Protein AF-0000000072516378 (afdb_homodimer)

Solvent-accessible surface area (backbone atoms only — not comparable to full-atom values): 14077 Å² total; per-residue (Å²): 110,63,65,26,52,49,28,40,49,47,24,49,50,20,48,52,49,34,49,53,46,25,60,66,41,71,52,96,90,34,39,45,39,35,35,58,70,49,15,40,52,48,26,53,45,52,50,55,49,52,35,47,50,53,46,46,52,52,49,50,50,31,45,75,69,71,66,56,52,72,61,58,52,34,49,43,37,43,47,20,35,53,53,20,36,54,38,19,52,51,27,22,58,72,46,45,80,55,20,74,35,69,89,64,43,29,37,55,47,34,55,53,35,53,51,48,38,53,70,79,36,46,67,56,50,41,23,49,53,37,14,23,70,74,61,76,32,74,48,71,135,109,65,65,26,52,49,28,42,49,46,24,50,50,21,49,52,48,34,49,55,47,26,60,66,41,70,52,95,89,34,40,43,39,35,35,57,70,48,15,39,52,48,24,52,45,53,49,53,50,52,34,46,50,53,46,46,51,53,49,51,50,30,44,76,69,71,66,55,50,73,60,58,52,35,50,43,37,42,49,20,38,52,52,19,36,53,37,18,52,51,26,24,58,72,46,45,78,55,20,74,35,67,89,64,44,29,37,54,46,34,55,54,36,53,50,47,38,53,69,79,36,47,68,57,52,42,23,47,53,37,15,22,71,75,63,76,34,74,48,70,135

Organism: Oesophagostomum dentatum (NCBI:txid61180)

Sequence (282 aa):
MGIAFGALGAAEDCFHRSREYALQRIQFGKPLAQTQLIQLKFADMITEITLGLQACLRVARLKDEGLVTPEQISLIKRNSCGKALDIARKARDILGGNGIVDEYHVIRHMINLETVNTYEGTHDIHALILGRAVTGLQAFQMGIAFGALGAAEDCFHRSREYALQRIQFGKPLAQTQLIQLKFADMITEITLGLQACLRVARLKDEGLVTPEQISLIKRNSCGKALDIARKARDILGGNGIVDEYHVIRHMINLETVNTYEGTHDIHALILGRAVTGLQAFQ

Foldseek 3Di:
DCLLVVLLVLLVLLLVLLCVQQCPDDDPRHGNCPDPVNVVLSVVSVVLSVVLVVLVVVQVVCVVVVNHDPLSVLVSNLSSLVSSLVSLVSSLVSCPPVSCDPPSVSVVSNVVSVVSCVVVPPSVVSVQVNVCVVPVDRPDD/DCLLVVLLVLLVLLLVLLCVQQCPDDDPRHGNCPDPVNVVLSVVSVVLSVVLVVLVVVQVVCVVVVNHDPLSVLVSNLSSLVSSLVSLVSSLVSCPPVSCDPPSVSVVSNVVSVVSCVVVPPSVVSVQVN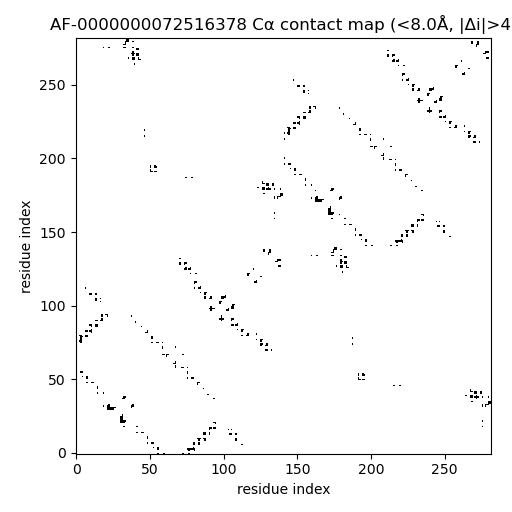VCVVPVDRPDD

Radius of gyration: 19.68 Å; Cα contacts (8 Å, |Δi|>4): 394; chains: 2; bounding box: 42×56×51 Å

Structure (mmCIF, N/CA/C/O backbone):
data_AF-0000000072516378-model_v1
#
loop_
_entity.id
_entity.type
_entity.pdbx_description
1 polymer 'Acyl-CoA dehydrogenase protein'
#
loop_
_atom_site.group_PDB
_atom_site.id
_atom_site.type_symbol
_atom_site.label_atom_id
_atom_site.label_alt_id
_atom_site.label_comp_id
_atom_site.label_asym_id
_atom_site.label_entity_id
_atom_site.label_seq_id
_atom_site.pdbx_PDB_ins_code
_atom_site.Cartn_x
_atom_site.Cartn_y
_atom_site.Cartn_z
_atom_site.occupancy
_atom_site.B_iso_or_equiv
_atom_site.auth_seq_id
_atom_site.auth_comp_id
_atom_site.auth_asym_id
_atom_site.auth_atom_id
_atom_site.pdbx_PDB_model_num
ATOM 1 N N . MET A 1 1 ? 17.953 -3.49 5.652 1 93 1 MET A N 1
ATOM 2 C CA . MET A 1 1 ? 16.953 -2.908 6.551 1 93 1 MET A CA 1
ATOM 3 C C . MET A 1 1 ? 17.062 -1.387 6.566 1 93 1 MET A C 1
ATOM 5 O O . MET A 1 1 ? 16.047 -0.688 6.512 1 93 1 MET A O 1
ATOM 9 N N . GLY A 1 2 ? 18.297 -0.909 6.453 1 93.75 2 GLY A N 1
ATOM 10 C CA . GLY A 1 2 ? 18.562 0.52 6.539 1 93.75 2 GLY A CA 1
ATOM 11 C C . GLY A 1 2 ? 17.906 1.312 5.422 1 93.75 2 GLY A C 1
ATOM 12 O O . GLY A 1 2 ? 17.312 2.361 5.668 1 93.75 2 GLY A O 1
ATOM 13 N N . ILE A 1 3 ? 17.953 0.783 4.258 1 94.94 3 ILE A N 1
ATOM 14 C CA . ILE A 1 3 ? 17.391 1.471 3.1 1 94.94 3 ILE A CA 1
ATOM 15 C C . ILE A 1 3 ? 15.875 1.58 3.25 1 94.94 3 ILE A C 1
ATOM 17 O O . ILE A 1 3 ? 15.297 2.645 3.016 1 94.94 3 ILE A O 1
ATOM 21 N N . ALA A 1 4 ? 15.25 0.485 3.639 1 96.75 4 ALA A N 1
ATOM 22 C CA . ALA A 1 4 ? 13.797 0.469 3.781 1 96.75 4 ALA A CA 1
ATOM 23 C C . ALA A 1 4 ? 13.344 1.434 4.875 1 96.75 4 ALA A C 1
ATOM 25 O O . ALA A 1 4 ? 12.445 2.252 4.656 1 96.75 4 ALA A O 1
ATOM 26 N N . PHE A 1 5 ? 14 1.427 6.02 1 98 5 PHE A N 1
ATOM 27 C CA . PHE A 1 5 ? 13.656 2.318 7.121 1 98 5 PHE A CA 1
ATOM 28 C C . PHE A 1 5 ? 13.969 3.766 6.766 1 98 5 PHE A C 1
ATOM 30 O O . PHE A 1 5 ? 13.211 4.672 7.102 1 98 5 PHE A O 1
ATOM 37 N N . GLY A 1 6 ? 15.109 3.939 6.145 1 97.56 6 GLY A N 1
ATOM 38 C CA . GLY A 1 6 ? 15.5 5.281 5.742 1 97.56 6 GLY A CA 1
ATOM 39 C C . GLY A 1 6 ? 14.523 5.922 4.781 1 97.56 6 GLY A C 1
ATOM 40 O O . GLY A 1 6 ? 14.18 7.098 4.93 1 97.56 6 GLY A O 1
ATOM 41 N N . ALA A 1 7 ? 14.078 5.145 3.809 1 97.69 7 ALA A N 1
ATOM 42 C CA . ALA A 1 7 ? 13.102 5.641 2.84 1 97.69 7 ALA A CA 1
ATOM 43 C C . ALA A 1 7 ? 11.797 6.043 3.527 1 97.69 7 ALA A C 1
ATOM 45 O O . ALA A 1 7 ? 11.25 7.113 3.256 1 97.69 7 ALA A O 1
ATOM 46 N N . LEU A 1 8 ? 11.359 5.219 4.445 1 98.31 8 LEU A N 1
ATOM 47 C CA . LEU A 1 8 ? 10.117 5.527 5.152 1 98.31 8 LEU A CA 1
ATOM 48 C C . LEU A 1 8 ? 10.312 6.723 6.082 1 98.31 8 LEU A C 1
ATOM 50 O O . LEU A 1 8 ? 9.383 7.504 6.293 1 98.31 8 LEU A O 1
ATOM 54 N N . GLY A 1 9 ? 11.508 6.852 6.621 1 98.5 9 GLY A N 1
ATOM 55 C CA . GLY A 1 9 ? 11.812 8.047 7.395 1 98.5 9 GLY A CA 1
ATOM 56 C C . GLY A 1 9 ? 11.695 9.32 6.586 1 98.5 9 GLY A C 1
ATOM 57 O O . GLY A 1 9 ? 11.156 10.32 7.07 1 98.5 9 GLY A O 1
ATOM 58 N N . ALA A 1 10 ? 12.219 9.258 5.398 1 98.5 10 ALA A N 1
ATOM 59 C CA . ALA A 1 10 ? 12.086 10.398 4.492 1 98.5 10 ALA A CA 1
ATOM 60 C C . ALA A 1 10 ? 10.625 10.68 4.172 1 98.5 10 ALA A C 1
ATOM 62 O O . ALA A 1 10 ? 10.195 11.836 4.145 1 98.5 10 ALA A O 1
ATOM 63 N N . ALA A 1 11 ? 9.852 9.641 3.924 1 98.69 11 ALA A N 1
ATOM 64 C CA . ALA A 1 11 ? 8.422 9.781 3.656 1 98.69 11 ALA A CA 1
ATOM 65 C C . ALA A 1 11 ? 7.707 10.445 4.832 1 98.69 11 ALA A C 1
ATOM 67 O O . ALA A 1 11 ? 6.859 11.32 4.637 1 98.69 11 ALA A O 1
ATOM 68 N N . GLU A 1 12 ? 8.031 10.047 6.031 1 98.75 12 GLU A N 1
ATOM 69 C CA . GLU A 1 12 ? 7.434 10.625 7.23 1 98.75 12 GLU A CA 1
ATOM 70 C C . GLU A 1 12 ? 7.754 12.109 7.34 1 98.75 12 GLU A C 1
ATOM 72 O O . GLU A 1 12 ? 6.887 12.914 7.691 1 98.75 12 GLU A O 1
ATOM 77 N N . ASP A 1 13 ? 9.008 12.391 7.086 1 98.75 13 ASP A N 1
ATOM 78 C CA . ASP A 1 13 ? 9.383 13.797 7.141 1 98.75 13 ASP A CA 1
ATOM 79 C C . ASP A 1 13 ? 8.609 14.617 6.113 1 98.75 13 ASP A C 1
ATOM 81 O O . ASP A 1 13 ? 8.141 15.711 6.414 1 98.75 13 ASP A O 1
ATOM 85 N N . CYS A 1 14 ? 8.477 14.125 4.883 1 98.69 14 CYS A N 1
ATOM 86 C CA . CYS A 1 14 ? 7.703 14.789 3.844 1 98.69 14 CYS A CA 1
ATOM 87 C C . CYS A 1 14 ? 6.254 14.984 4.285 1 98.69 14 CYS A C 1
ATOM 89 O O . CYS A 1 14 ? 5.668 16.047 4.07 1 98.69 14 CYS A O 1
ATOM 91 N N . PHE A 1 15 ? 5.738 13.953 4.902 1 98.81 15 PHE A N 1
ATOM 92 C CA . PHE A 1 15 ? 4.379 14.008 5.426 1 98.81 15 PHE A CA 1
ATOM 93 C C . PHE A 1 15 ? 4.238 15.102 6.473 1 98.81 15 PHE A C 1
ATOM 95 O O . PHE A 1 15 ? 3.336 15.938 6.387 1 98.81 15 PHE A O 1
ATOM 102 N N . HIS A 1 16 ? 5.078 15.133 7.395 1 98.56 16 HIS A N 1
ATOM 103 C CA . HIS A 1 16 ? 4.992 16.094 8.484 1 98.56 16 HIS A CA 1
ATOM 104 C C . HIS A 1 16 ? 5.145 17.516 7.973 1 98.56 16 HIS A C 1
ATOM 106 O O . HIS A 1 16 ? 4.391 18.406 8.367 1 98.56 16 HIS A O 1
ATOM 112 N N . ARG A 1 17 ? 6.066 17.734 7.098 1 98.06 17 ARG A N 1
ATOM 113 C CA . ARG A 1 17 ? 6.316 19.078 6.574 1 98.06 17 ARG A CA 1
ATOM 114 C C . ARG A 1 17 ? 5.141 19.562 5.738 1 98.06 17 ARG A C 1
ATOM 116 O O . ARG A 1 17 ? 4.742 20.719 5.848 1 98.06 17 ARG A O 1
ATOM 123 N N . SER A 1 18 ? 4.629 18.672 4.922 1 98.44 18 SER A N 1
ATOM 124 C CA . SER A 1 18 ? 3.494 19.078 4.098 1 98.44 18 SER A CA 1
ATOM 125 C C . SER A 1 18 ? 2.25 19.297 4.949 1 98.44 18 SER A C 1
ATOM 127 O O . SER A 1 18 ? 1.441 20.188 4.652 1 98.44 18 SER A O 1
ATOM 129 N N . ARG A 1 19 ? 2.082 18.5 5.965 1 98.5 19 ARG A N 1
ATOM 130 C CA . ARG A 1 19 ? 0.968 18.703 6.887 1 98.5 19 ARG A CA 1
ATOM 131 C C . ARG A 1 19 ? 1.065 20.047 7.586 1 98.5 19 ARG A C 1
ATOM 133 O O . ARG A 1 19 ? 0.082 20.797 7.652 1 98.5 19 ARG A O 1
ATOM 140 N N . GLU A 1 20 ? 2.266 20.344 8.109 1 97.94 20 GLU A N 1
ATOM 141 C CA . GLU A 1 20 ? 2.475 21.609 8.781 1 97.94 20 GLU A CA 1
ATOM 142 C C . GLU A 1 20 ? 2.191 22.781 7.848 1 97.94 20 GLU A C 1
ATOM 144 O O . GLU A 1 20 ? 1.505 23.734 8.227 1 97.94 20 GLU A O 1
ATOM 149 N N . TYR A 1 21 ? 2.705 22.656 6.68 1 98 21 TYR A N 1
ATOM 150 C CA . TYR A 1 21 ? 2.465 23.688 5.676 1 98 21 TYR A CA 1
ATOM 151 C C . TYR A 1 21 ? 0.974 23.844 5.414 1 98 21 TYR A C 1
ATOM 153 O O . TYR A 1 21 ? 0.465 24.969 5.391 1 98 21 TYR A O 1
ATOM 161 N N . ALA A 1 22 ? 0.27 22.797 5.199 1 98.25 22 ALA A N 1
ATOM 162 C CA . ALA A 1 22 ? -1.142 22.828 4.824 1 98.25 22 ALA A CA 1
ATOM 163 C C . ALA A 1 22 ? -1.997 23.375 5.961 1 98.25 22 ALA A C 1
ATOM 165 O O . ALA A 1 22 ? -3.057 23.969 5.723 1 98.25 22 ALA A O 1
ATOM 166 N N . LEU A 1 23 ? -1.559 23.141 7.211 1 98.19 23 LEU A N 1
ATOM 167 C CA . LEU A 1 23 ? -2.285 23.641 8.375 1 98.19 23 LEU A CA 1
ATOM 168 C C . LEU A 1 23 ? -2.127 25.156 8.5 1 98.19 23 LEU A C 1
ATOM 170 O O . LEU A 1 23 ? -3.01 25.844 9.039 1 98.19 23 LEU A O 1
ATOM 174 N N . GLN A 1 24 ? -1.026 25.672 7.961 1 97.69 24 GLN A N 1
ATOM 175 C CA . GLN A 1 24 ? -0.701 27.078 8.133 1 97.69 24 GLN A CA 1
ATOM 176 C C . GLN A 1 24 ? -1.128 27.891 6.91 1 97.69 24 GLN A C 1
ATOM 178 O O . GLN A 1 24 ? -1.521 29.062 7.039 1 97.69 24 GLN A O 1
ATOM 183 N N . ARG A 1 25 ? -1.04 27.344 5.762 1 97.06 25 ARG A N 1
ATOM 184 C CA . ARG A 1 25 ? -1.379 28.047 4.531 1 97.06 25 ARG A CA 1
ATOM 185 C C . ARG A 1 25 ? -2.885 28.281 4.43 1 97.06 25 ARG A C 1
ATOM 187 O O . ARG A 1 25 ? -3.662 27.328 4.438 1 97.06 25 ARG A O 1
ATOM 194 N N . ILE A 1 26 ? -3.281 29.578 4.289 1 97.5 26 ILE A N 1
ATOM 195 C CA . ILE A 1 26 ? -4.691 29.938 4.168 1 97.5 26 ILE A CA 1
ATOM 196 C C . ILE A 1 26 ? -5.027 30.219 2.705 1 97.5 26 ILE A C 1
ATOM 198 O O . ILE A 1 26 ? -4.359 31.031 2.053 1 97.5 26 ILE A O 1
ATOM 202 N N . GLN A 1 27 ? -5.945 29.422 2.223 1 93.88 27 GLN A N 1
ATOM 203 C CA . GLN A 1 27 ? -6.535 29.641 0.907 1 93.88 27 GLN A CA 1
ATOM 204 C C . GLN A 1 27 ? -8.062 29.656 0.98 1 93.88 27 GLN A C 1
ATOM 206 O O . GLN A 1 27 ? -8.656 28.781 1.605 1 93.88 27 GLN A O 1
ATOM 211 N N . PHE A 1 28 ? -8.594 30.625 0.336 1 94.19 28 PHE A N 1
ATOM 212 C CA . PHE A 1 28 ? -10.047 30.797 0.301 1 94.19 28 PHE A CA 1
ATOM 213 C C . PHE A 1 28 ? -10.617 30.844 1.711 1 94.19 28 PHE A C 1
ATOM 215 O O . PHE A 1 28 ? -11.641 30.219 1.991 1 94.19 28 PHE A O 1
ATOM 222 N N . GLY A 1 29 ? -9.93 31.438 2.668 1 95.19 29 GLY A N 1
ATOM 223 C CA . GLY A 1 29 ? -10.422 31.75 3.998 1 95.19 29 GLY A CA 1
ATOM 224 C C . GLY A 1 29 ? -10.25 30.609 4.984 1 95.19 29 GLY A C 1
ATOM 225 O O . GLY A 1 29 ? -10.648 30.734 6.145 1 95.19 29 GLY A O 1
ATOM 226 N N . LYS A 1 30 ? -9.727 29.562 4.566 1 96 30 LYS A N 1
ATOM 227 C CA . LYS A 1 30 ? -9.516 28.438 5.465 1 96 30 LYS A CA 1
ATOM 228 C C . LYS A 1 30 ? -8.164 27.781 5.223 1 96 30 LYS A C 1
ATOM 230 O O . LYS A 1 30 ? -7.566 27.938 4.152 1 96 30 LYS A O 1
ATOM 235 N N . PRO A 1 31 ? -7.75 27.078 6.215 1 97.75 31 PRO A N 1
ATOM 236 C CA . PRO A 1 31 ? -6.504 26.328 5.996 1 97.75 31 PRO A CA 1
ATOM 237 C C . PRO A 1 31 ? -6.602 25.344 4.832 1 97.75 31 PRO A C 1
ATOM 239 O O . PRO A 1 31 ? -7.637 24.703 4.656 1 97.75 31 PRO A O 1
ATOM 242 N N . LEU A 1 32 ? -5.465 25.219 4.078 1 97.5 32 LEU A N 1
ATOM 243 C CA . LEU A 1 32 ? -5.379 24.25 2.998 1 97.5 32 LEU A CA 1
ATOM 244 C C . LEU A 1 32 ? -5.73 22.844 3.498 1 97.5 32 LEU A C 1
ATOM 246 O O . LEU A 1 32 ? -6.34 22.062 2.771 1 97.5 32 LEU A O 1
ATOM 250 N N . ALA A 1 33 ? -5.406 22.578 4.711 1 98 33 ALA A N 1
ATOM 251 C CA . ALA A 1 33 ? -5.598 21.266 5.316 1 98 33 ALA A CA 1
ATOM 252 C C . ALA A 1 33 ? -7.082 20.969 5.527 1 98 33 ALA A C 1
ATOM 254 O O . ALA A 1 33 ? -7.457 19.828 5.801 1 98 33 ALA A O 1
ATOM 255 N N . GLN A 1 34 ? -7.949 21.906 5.348 1 97.06 34 GLN A N 1
ATOM 256 C CA . GLN A 1 34 ? -9.375 21.719 5.602 1 97.06 34 GLN A CA 1
ATOM 257 C C . GLN A 1 34 ? -10.117 21.328 4.324 1 97.06 34 GLN A C 1
ATOM 259 O O . GLN A 1 34 ? -11.336 21.156 4.34 1 97.06 34 GLN A O 1
ATOM 264 N N . THR A 1 35 ? -9.445 21.172 3.236 1 96.06 35 THR A N 1
ATOM 265 C CA . THR A 1 35 ? -10.07 20.75 1.99 1 96.06 35 THR A CA 1
ATOM 266 C C . THR A 1 35 ? -10.078 19.234 1.878 1 96.06 35 THR A C 1
ATOM 268 O O . THR A 1 35 ? -9.164 18.562 2.371 1 96.06 35 THR A O 1
ATOM 271 N N . GLN A 1 36 ? -11.102 18.688 1.147 1 94.81 36 GLN A N 1
ATOM 272 C CA . GLN A 1 36 ? -11.234 17.234 0.977 1 94.81 36 GLN A CA 1
ATOM 273 C C . GLN A 1 36 ? -10.055 16.672 0.191 1 94.81 36 GLN A C 1
ATOM 275 O O . GLN A 1 36 ? -9.578 15.578 0.492 1 94.81 36 GLN A O 1
ATOM 280 N N . LEU A 1 37 ? -9.625 17.406 -0.792 1 95.31 37 LEU A N 1
ATOM 281 C CA . LEU A 1 37 ? -8.531 16.938 -1.637 1 95.31 37 LEU A CA 1
ATOM 282 C C . LEU A 1 37 ? -7.258 16.75 -0.821 1 95.31 37 LEU A C 1
ATOM 284 O O . LEU A 1 37 ? -6.59 15.719 -0.938 1 95.31 37 LEU A O 1
ATOM 288 N N . ILE A 1 38 ? -6.945 17.672 0.03 1 97.19 38 ILE A N 1
ATOM 289 C CA . ILE A 1 38 ? -5.723 17.625 0.824 1 97.19 38 ILE A CA 1
ATOM 290 C C . ILE A 1 38 ? -5.848 16.547 1.9 1 97.19 38 ILE A C 1
ATOM 292 O O . ILE A 1 38 ? -4.895 15.805 2.164 1 97.19 38 ILE A O 1
ATOM 296 N N . GLN A 1 39 ? -7.004 16.422 2.475 1 96.62 39 GLN A N 1
ATOM 297 C CA . GLN A 1 39 ? -7.215 15.391 3.492 1 96.62 39 GLN A CA 1
ATOM 298 C C . GLN A 1 39 ? -7.113 13.992 2.893 1 96.62 39 GLN A C 1
ATOM 300 O O . GLN A 1 39 ? -6.602 13.07 3.533 1 96.62 39 GLN A O 1
ATOM 305 N N . LEU A 1 40 ? -7.602 13.852 1.689 1 96.25 40 LEU A N 1
ATOM 306 C CA . LEU A 1 40 ? -7.449 12.578 1.005 1 96.25 40 LEU A CA 1
ATOM 307 C C . LEU A 1 40 ? -5.977 12.25 0.792 1 96.25 40 LEU A C 1
ATOM 309 O O . LEU A 1 40 ? -5.555 11.102 0.992 1 96.25 40 LEU A O 1
ATOM 313 N N . LYS A 1 41 ? -5.211 13.203 0.385 1 97.81 41 LYS A N 1
ATOM 314 C CA . LYS A 1 41 ? -3.777 13 0.194 1 97.81 41 LYS A CA 1
ATOM 315 C C . LYS A 1 41 ? -3.104 12.578 1.495 1 97.81 41 LYS A C 1
ATOM 317 O O . LYS A 1 41 ? -2.297 11.648 1.508 1 97.81 41 LYS A O 1
ATOM 322 N N . PHE A 1 42 ? -3.49 13.195 2.566 1 98.31 42 PHE A N 1
ATOM 323 C CA . PHE A 1 42 ? -2.885 12.867 3.852 1 98.31 42 PHE A CA 1
ATOM 324 C C . PHE A 1 42 ? -3.316 11.484 4.316 1 98.31 42 PHE A C 1
ATOM 326 O O . PHE A 1 42 ? -2.51 10.727 4.867 1 98.31 42 PHE A O 1
ATOM 333 N N . ALA A 1 43 ? -4.555 11.172 4.082 1 97.5 43 ALA A N 1
ATOM 334 C CA . ALA A 1 43 ? -5.035 9.836 4.434 1 97.5 43 ALA A CA 1
ATOM 335 C C . ALA A 1 43 ? -4.258 8.758 3.68 1 97.5 43 ALA A C 1
ATOM 337 O O . ALA A 1 43 ? -3.875 7.738 4.262 1 97.5 43 ALA A O 1
ATOM 338 N N . ASP A 1 44 ? -3.984 8.992 2.424 1 97.75 44 ASP A N 1
ATOM 339 C CA . ASP A 1 44 ? -3.215 8.062 1.603 1 97.75 44 ASP A CA 1
ATOM 340 C C . ASP A 1 44 ? -1.782 7.934 2.113 1 97.75 44 ASP A C 1
ATOM 342 O O . ASP A 1 44 ? -1.263 6.824 2.25 1 97.75 44 ASP A O 1
ATOM 346 N N . MET A 1 45 ? -1.181 9.039 2.391 1 98.75 45 MET A N 1
ATOM 347 C CA . MET A 1 45 ? 0.213 9.062 2.826 1 98.75 45 MET A CA 1
ATOM 348 C C . MET A 1 45 ? 0.383 8.32 4.148 1 98.75 45 MET A C 1
ATOM 350 O O . MET A 1 45 ? 1.25 7.453 4.266 1 98.75 45 MET A O 1
ATOM 354 N N . ILE A 1 46 ? -0.486 8.633 5.082 1 98.44 46 ILE A N 1
ATOM 355 C CA . ILE A 1 46 ? -0.309 8.062 6.41 1 98.44 46 ILE A CA 1
ATOM 356 C C . ILE A 1 46 ? -0.602 6.562 6.371 1 98.44 46 ILE A C 1
ATOM 358 O O . ILE A 1 46 ? 0.026 5.781 7.09 1 98.44 46 ILE A O 1
ATOM 362 N N . THR A 1 47 ? -1.516 6.164 5.504 1 98.31 47 THR A N 1
ATOM 363 C CA . THR A 1 47 ? -1.81 4.742 5.344 1 98.31 47 THR A CA 1
ATOM 364 C C . THR A 1 47 ? -0.576 3.988 4.855 1 98.31 47 THR A C 1
ATOM 366 O O . THR A 1 47 ? -0.156 3.01 5.48 1 98.31 47 THR A O 1
ATOM 369 N N . GLU A 1 48 ? 0.032 4.488 3.809 1 98.69 48 GLU A N 1
ATOM 370 C CA . GLU A 1 48 ? 1.186 3.814 3.221 1 98.69 48 GLU A CA 1
ATOM 371 C C . GLU A 1 48 ? 2.375 3.82 4.176 1 98.69 48 GLU A C 1
ATOM 373 O O . GLU A 1 48 ? 3.111 2.836 4.266 1 98.69 48 GLU A O 1
ATOM 378 N N . ILE A 1 49 ? 2.562 4.879 4.898 1 98.75 49 ILE A N 1
ATOM 379 C CA . ILE A 1 49 ? 3.652 4.973 5.863 1 98.75 49 ILE A CA 1
ATOM 380 C C . ILE A 1 49 ? 3.436 3.961 6.984 1 98.75 49 ILE A C 1
ATOM 382 O O . ILE A 1 49 ? 4.352 3.215 7.344 1 98.75 49 ILE A O 1
ATOM 386 N N . THR A 1 50 ? 2.225 3.936 7.496 1 98.31 50 THR A N 1
ATOM 387 C CA . THR A 1 50 ? 1.894 3.047 8.602 1 98.31 50 THR A CA 1
ATOM 388 C C . THR A 1 50 ? 2.098 1.588 8.211 1 98.31 50 THR A C 1
ATOM 390 O O . THR A 1 50 ? 2.729 0.822 8.938 1 98.31 50 THR A O 1
ATOM 393 N N . LEU A 1 51 ? 1.584 1.24 7.047 1 98.5 51 LEU A N 1
ATOM 394 C CA . LEU A 1 51 ? 1.72 -0.133 6.574 1 98.5 51 LEU A CA 1
ATOM 395 C C . LEU A 1 51 ? 3.186 -0.486 6.344 1 98.5 51 LEU A C 1
ATOM 397 O O . LEU A 1 51 ? 3.641 -1.558 6.75 1 98.5 51 LEU A O 1
ATOM 401 N N . GLY A 1 52 ? 3.895 0.375 5.688 1 98.38 52 GLY A N 1
ATOM 402 C CA . GLY A 1 52 ? 5.305 0.149 5.426 1 98.38 52 GLY A CA 1
ATOM 403 C C . GLY A 1 52 ? 6.129 -0.024 6.688 1 98.38 52 GLY A C 1
ATOM 404 O O . GLY A 1 52 ? 6.98 -0.913 6.766 1 98.38 52 GLY A O 1
ATOM 405 N N . LEU A 1 53 ? 5.871 0.827 7.652 1 97.69 53 LEU A N 1
ATOM 406 C CA . LEU A 1 53 ? 6.617 0.762 8.906 1 97.69 53 LEU A CA 1
ATOM 407 C C . LEU A 1 53 ? 6.336 -0.545 9.633 1 97.69 53 LEU A C 1
ATOM 409 O O . LEU A 1 53 ? 7.254 -1.169 10.172 1 97.69 53 LEU A O 1
ATOM 413 N N . GLN A 1 54 ? 5.098 -0.938 9.641 1 97.38 54 GLN A N 1
ATOM 414 C CA . GLN A 1 54 ? 4.75 -2.197 10.289 1 97.38 54 GLN A CA 1
ATOM 415 C C . GLN A 1 54 ? 5.438 -3.377 9.609 1 97.38 54 GLN A C 1
ATOM 417 O O . GLN A 1 54 ? 5.906 -4.301 10.281 1 97.38 54 GLN A O 1
ATOM 422 N N . ALA A 1 55 ? 5.457 -3.348 8.328 1 97.69 55 ALA A N 1
ATOM 423 C CA . ALA A 1 55 ? 6.121 -4.41 7.574 1 97.69 55 ALA A CA 1
ATOM 424 C C . ALA A 1 55 ? 7.617 -4.434 7.867 1 97.69 55 ALA A C 1
ATOM 426 O O . ALA A 1 55 ? 8.203 -5.5 8.07 1 97.69 55 ALA A O 1
ATOM 427 N N . CYS A 1 56 ? 8.219 -3.273 7.875 1 97.94 56 CYS A N 1
ATOM 428 C CA . CYS A 1 56 ? 9.648 -3.186 8.164 1 97.94 56 CYS A CA 1
ATOM 429 C C . CYS A 1 56 ? 9.953 -3.713 9.562 1 97.94 56 CYS A C 1
ATOM 431 O O . CYS A 1 56 ? 10.93 -4.43 9.758 1 97.94 56 CYS A O 1
ATOM 433 N N . LEU A 1 57 ? 9.133 -3.346 10.484 1 97.25 57 LEU A N 1
ATOM 434 C CA . LEU A 1 57 ? 9.336 -3.801 11.859 1 97.25 57 LEU A CA 1
ATOM 435 C C . LEU A 1 57 ? 9.219 -5.316 11.945 1 97.25 57 LEU A C 1
ATOM 437 O O . LEU A 1 57 ? 10.008 -5.961 12.648 1 97.25 57 LEU A O 1
ATOM 441 N N . ARG A 1 58 ? 8.258 -5.906 11.266 1 97.44 58 ARG A N 1
ATOM 442 C CA . ARG A 1 58 ? 8.094 -7.355 11.273 1 97.44 58 ARG A CA 1
ATOM 443 C C . ARG A 1 58 ? 9.312 -8.047 10.672 1 97.44 58 ARG A C 1
ATOM 445 O O . ARG A 1 58 ? 9.805 -9.039 11.211 1 97.44 58 ARG A O 1
ATOM 452 N N . VAL A 1 59 ? 9.766 -7.512 9.57 1 98.12 59 VAL A N 1
ATOM 453 C CA . VAL A 1 59 ? 10.914 -8.109 8.898 1 98.12 59 VAL A CA 1
ATOM 454 C C . VAL A 1 59 ? 12.156 -7.969 9.766 1 98.12 59 VAL A C 1
ATOM 456 O O . VAL A 1 59 ? 12.977 -8.891 9.844 1 98.12 59 VAL A O 1
ATOM 459 N N . ALA A 1 60 ? 12.281 -6.852 10.422 1 98.19 60 ALA A N 1
ATOM 460 C CA . ALA A 1 60 ? 13.398 -6.652 11.336 1 98.19 60 ALA A CA 1
ATOM 461 C C . ALA A 1 60 ? 13.375 -7.68 12.461 1 98.19 60 ALA A C 1
ATOM 463 O O . ALA A 1 60 ? 14.422 -8.211 12.852 1 98.19 60 ALA A O 1
ATOM 464 N N . ARG A 1 61 ? 12.258 -7.977 12.992 1 97.38 61 ARG A N 1
ATOM 465 C CA . ARG A 1 61 ? 12.125 -8.977 14.047 1 97.38 61 ARG A CA 1
ATOM 466 C C . ARG A 1 61 ? 12.5 -10.359 13.539 1 97.38 61 ARG A C 1
ATOM 468 O O . ARG A 1 61 ? 13.188 -11.117 14.227 1 97.38 61 ARG A O 1
ATOM 475 N N . LEU A 1 62 ? 11.977 -10.719 12.383 1 97.75 62 LEU A N 1
ATOM 476 C CA . LEU A 1 62 ? 12.328 -11.992 11.773 1 97.75 62 LEU A CA 1
ATOM 477 C C . LEU A 1 62 ? 13.844 -12.109 11.594 1 97.75 62 LEU A C 1
ATOM 479 O O . LEU A 1 62 ? 14.414 -13.188 11.773 1 97.75 62 LEU A O 1
ATOM 483 N N . LYS A 1 63 ? 14.438 -11.008 11.195 1 97.88 63 LYS A N 1
ATOM 484 C CA . LYS A 1 63 ? 15.891 -10.992 11.023 1 97.88 63 LYS A CA 1
ATOM 485 C C . LYS A 1 63 ? 16.594 -11.258 12.352 1 97.88 63 LYS A C 1
ATOM 487 O O . LYS A 1 63 ? 17.547 -12.055 12.406 1 97.88 63 LYS A O 1
ATOM 492 N N . ASP A 1 64 ? 16.125 -10.602 13.367 1 97.94 64 ASP A N 1
ATOM 493 C CA . ASP A 1 64 ? 16.688 -10.781 14.695 1 97.94 64 ASP A CA 1
ATOM 494 C C . ASP A 1 64 ? 16.547 -12.227 15.172 1 97.94 64 ASP A C 1
ATOM 496 O O . ASP A 1 64 ? 17.391 -12.742 15.898 1 97.94 64 ASP A O 1
ATOM 500 N N . GLU A 1 65 ? 15.539 -12.867 14.719 1 98 65 GLU A N 1
ATOM 501 C CA . GLU A 1 65 ? 15.25 -14.242 15.102 1 98 65 GLU A CA 1
ATOM 502 C C . GLU A 1 65 ? 15.953 -15.234 14.172 1 98 65 GLU A C 1
ATOM 504 O O . GLU A 1 65 ? 15.883 -16.453 14.383 1 98 65 GLU A O 1
ATOM 509 N N . GLY A 1 66 ? 16.656 -14.758 13.227 1 97.88 66 GLY A N 1
ATOM 510 C CA . GLY A 1 66 ? 17.344 -15.609 12.266 1 97.88 66 GLY A CA 1
ATOM 511 C C . GLY A 1 66 ? 16.406 -16.281 11.289 1 97.88 66 GLY A C 1
ATOM 512 O O . GLY A 1 66 ? 16.734 -17.328 10.719 1 97.88 66 GLY A O 1
ATOM 513 N N . LEU A 1 67 ? 15.211 -15.742 11.078 1 98.12 67 LEU A N 1
ATOM 514 C CA . LEU A 1 67 ? 14.18 -16.391 10.281 1 98.12 67 LEU A CA 1
ATOM 515 C C . LEU A 1 67 ? 13.891 -15.602 9.016 1 98.12 67 LEU A C 1
ATOM 517 O O . LEU A 1 67 ? 13.078 -16.016 8.188 1 98.12 67 LEU A O 1
ATOM 521 N N . VAL A 1 68 ? 14.594 -14.508 8.844 1 97.81 68 VAL A N 1
ATOM 522 C CA . VAL A 1 68 ? 14.289 -13.633 7.723 1 97.81 68 VAL A CA 1
ATOM 523 C C . VAL A 1 68 ? 14.75 -14.289 6.418 1 97.81 68 VAL A C 1
ATOM 525 O O . VAL A 1 68 ? 15.789 -14.953 6.383 1 97.81 68 VAL A O 1
ATOM 528 N N . THR A 1 69 ? 13.938 -14.094 5.305 1 97.06 69 THR A N 1
ATOM 529 C CA . THR A 1 69 ? 14.328 -14.562 3.979 1 97.06 69 THR A CA 1
ATOM 530 C C . THR A 1 69 ? 14.75 -13.391 3.096 1 97.06 69 THR A C 1
ATOM 532 O O . THR A 1 69 ? 14.336 -12.25 3.33 1 97.06 69 THR A O 1
ATOM 535 N N . PRO A 1 70 ? 15.516 -13.672 2.068 1 94.81 70 PRO A N 1
ATOM 536 C CA . PRO A 1 70 ? 15.891 -12.609 1.135 1 94.81 70 PRO A CA 1
ATOM 537 C C . PRO A 1 70 ? 14.688 -11.992 0.429 1 94.81 70 PRO A C 1
ATOM 539 O O . PRO A 1 70 ? 14.695 -10.789 0.126 1 94.81 70 PRO A O 1
ATOM 542 N N . GLU A 1 71 ? 13.68 -12.758 0.192 1 95.69 71 GLU A N 1
ATOM 543 C CA . GLU A 1 71 ? 12.477 -12.273 -0.477 1 95.69 71 GLU A CA 1
ATOM 544 C C . GLU A 1 71 ? 11.734 -11.266 0.393 1 95.69 71 GLU A C 1
ATOM 546 O O . GLU A 1 71 ? 11.164 -10.297 -0.117 1 95.69 71 GLU A O 1
ATOM 551 N N . GLN A 1 72 ? 11.742 -11.508 1.684 1 96.94 72 GLN A N 1
ATOM 552 C CA . GLN A 1 72 ? 11.102 -10.586 2.611 1 96.94 72 GLN A CA 1
ATOM 553 C C . GLN A 1 72 ? 11.836 -9.242 2.643 1 96.94 72 GLN A C 1
ATOM 555 O O . GLN A 1 72 ? 11.203 -8.188 2.697 1 96.94 72 GLN A O 1
ATOM 560 N N . ILE A 1 73 ? 13.133 -9.312 2.568 1 96.25 73 ILE A N 1
ATOM 561 C CA . ILE A 1 73 ? 13.945 -8.102 2.531 1 96.25 73 ILE A CA 1
ATOM 562 C C . ILE A 1 73 ? 13.688 -7.352 1.226 1 96.25 73 ILE A C 1
ATOM 564 O O . ILE A 1 73 ? 13.516 -6.129 1.228 1 96.25 73 ILE A O 1
ATOM 568 N N . SER A 1 74 ? 13.641 -8.094 0.147 1 95.19 74 SER A N 1
ATOM 569 C CA . SER A 1 74 ? 13.359 -7.496 -1.155 1 95.19 74 SER A CA 1
ATOM 570 C C . SER A 1 74 ? 11.992 -6.824 -1.171 1 95.19 74 SER A C 1
ATOM 572 O O . SER A 1 74 ? 11.828 -5.746 -1.746 1 95.19 74 SER A O 1
ATOM 574 N N . LEU A 1 75 ? 11.055 -7.426 -0.564 1 97.06 75 LEU A N 1
ATOM 575 C CA . LEU A 1 75 ? 9.688 -6.91 -0.528 1 97.06 75 LEU A CA 1
ATOM 576 C C . LEU A 1 75 ? 9.633 -5.555 0.165 1 97.06 75 LEU A C 1
ATOM 578 O O . LEU A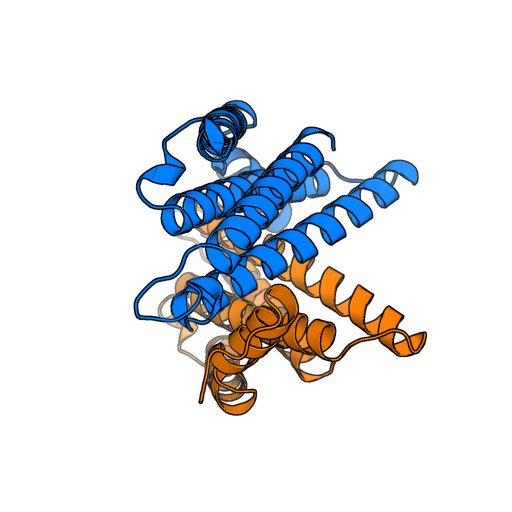 1 75 ? 9.094 -4.59 -0.385 1 97.06 75 LEU A O 1
ATOM 582 N N . ILE A 1 76 ? 10.234 -5.441 1.335 1 97 76 ILE A N 1
ATOM 583 C CA . ILE A 1 76 ? 10.102 -4.203 2.092 1 97 76 ILE A CA 1
ATOM 584 C C . ILE A 1 76 ? 10.953 -3.109 1.443 1 97 76 ILE A C 1
ATOM 586 O O . ILE A 1 76 ? 10.578 -1.934 1.463 1 97 76 ILE A O 1
ATOM 590 N N . LYS A 1 77 ? 12.086 -3.486 0.853 1 96 77 LYS A N 1
ATOM 591 C CA . LYS A 1 77 ? 12.898 -2.496 0.155 1 96 77 LYS A CA 1
ATOM 592 C C . LYS A 1 77 ? 12.148 -1.896 -1.027 1 96 77 LYS A C 1
ATOM 594 O O . LYS A 1 77 ? 12.078 -0.673 -1.172 1 96 77 LYS A O 1
ATOM 599 N N . ARG A 1 78 ? 11.617 -2.781 -1.772 1 95.56 78 ARG A N 1
ATOM 600 C CA . ARG A 1 78 ? 10.875 -2.342 -2.953 1 95.56 78 ARG A CA 1
ATOM 601 C C . ARG A 1 78 ? 9.695 -1.456 -2.562 1 95.56 78 ARG A C 1
ATOM 603 O O . ARG A 1 78 ? 9.492 -0.39 -3.148 1 95.56 78 ARG A O 1
ATOM 610 N N . ASN A 1 79 ? 8.953 -1.898 -1.6 1 96.94 79 ASN A N 1
ATOM 611 C CA . ASN A 1 79 ? 7.773 -1.154 -1.163 1 96.94 79 ASN A CA 1
ATOM 612 C C . ASN A 1 79 ? 8.156 0.207 -0.587 1 96.94 79 ASN A C 1
ATOM 614 O O . ASN A 1 79 ? 7.605 1.233 -0.995 1 96.94 79 ASN A O 1
ATOM 618 N N . SER A 1 80 ? 9.102 0.214 0.354 1 97.31 80 SER A N 1
ATOM 619 C CA . SER A 1 80 ? 9.461 1.435 1.066 1 97.31 80 SER A CA 1
ATOM 620 C C . SER A 1 80 ? 10.008 2.492 0.111 1 97.31 80 SER A C 1
ATOM 622 O O . SER A 1 80 ? 9.625 3.662 0.188 1 97.31 80 SER A O 1
ATOM 624 N N . CYS A 1 81 ? 10.836 2.07 -0.762 1 96.5 81 CYS A N 1
ATOM 625 C CA . CYS A 1 81 ? 11.445 3.023 -1.688 1 96.5 81 CYS A CA 1
ATOM 626 C C . CYS A 1 81 ? 10.398 3.59 -2.643 1 96.5 81 CYS A C 1
ATOM 628 O O . CYS A 1 81 ? 10.336 4.805 -2.85 1 96.5 81 CYS A O 1
ATOM 630 N N . GLY A 1 82 ? 9.586 2.709 -3.174 1 95.62 82 GLY A N 1
ATOM 631 C CA . GLY A 1 82 ? 8.555 3.154 -4.098 1 95.62 82 GLY A CA 1
ATOM 632 C C . GLY A 1 82 ? 7.527 4.066 -3.451 1 95.62 82 GLY A C 1
ATOM 633 O O . GLY A 1 82 ? 7.246 5.152 -3.963 1 95.62 82 GLY A O 1
ATOM 634 N N . LYS A 1 83 ? 7.02 3.645 -2.305 1 97.81 83 LYS A N 1
ATOM 635 C CA . LYS A 1 83 ? 5.996 4.43 -1.621 1 97.81 83 LYS A CA 1
ATOM 636 C C . LYS A 1 83 ? 6.562 5.754 -1.117 1 97.81 83 LYS A C 1
ATOM 638 O O . LYS A 1 83 ? 5.875 6.777 -1.137 1 97.81 83 LYS A O 1
ATOM 643 N N . ALA A 1 84 ? 7.793 5.734 -0.663 1 98.06 84 ALA A N 1
ATOM 644 C CA . ALA A 1 84 ? 8.406 6.961 -0.164 1 98.06 84 ALA A CA 1
ATOM 645 C C . ALA A 1 84 ? 8.539 8 -1.274 1 98.06 84 ALA A C 1
ATOM 647 O O . ALA A 1 84 ? 8.289 9.188 -1.053 1 98.06 84 ALA A O 1
ATOM 648 N N . LEU A 1 85 ? 8.914 7.57 -2.41 1 97.69 85 LEU A N 1
ATOM 649 C CA . LEU A 1 85 ? 9.039 8.492 -3.533 1 97.69 85 LEU A CA 1
ATOM 650 C C . LEU A 1 85 ? 7.68 9.078 -3.904 1 97.69 85 LEU A C 1
ATOM 652 O O . LEU A 1 85 ? 7.562 10.281 -4.137 1 97.69 85 LEU A O 1
ATOM 656 N N . ASP A 1 86 ? 6.668 8.258 -3.984 1 98 86 ASP A N 1
ATOM 657 C CA . ASP A 1 86 ? 5.312 8.719 -4.277 1 98 86 ASP A CA 1
ATOM 658 C C . ASP A 1 86 ? 4.848 9.742 -3.246 1 98 86 ASP A C 1
ATOM 660 O O . ASP A 1 86 ? 4.219 10.742 -3.598 1 98 86 ASP A O 1
ATOM 664 N N . ILE A 1 87 ? 5.121 9.477 -2.014 1 98.69 87 ILE A N 1
ATOM 665 C CA . ILE A 1 87 ? 4.711 10.352 -0.92 1 98.69 87 ILE A CA 1
ATOM 666 C C . ILE A 1 87 ? 5.457 11.68 -1.013 1 98.69 87 ILE A C 1
ATOM 668 O O . ILE A 1 87 ? 4.867 12.742 -0.812 1 98.69 87 ILE A O 1
ATOM 672 N N . ALA A 1 88 ? 6.719 11.617 -1.33 1 98.44 88 ALA A N 1
ATOM 673 C CA . ALA A 1 88 ? 7.484 12.844 -1.519 1 98.44 88 ALA A CA 1
ATOM 674 C C . ALA A 1 88 ? 6.898 13.688 -2.646 1 98.44 88 ALA A C 1
ATOM 676 O O . ALA A 1 88 ? 6.805 14.914 -2.531 1 98.44 88 ALA A O 1
ATOM 677 N N . ARG A 1 89 ? 6.473 13.062 -3.664 1 97.94 89 ARG A N 1
ATOM 678 C CA . ARG A 1 89 ? 5.863 13.758 -4.789 1 97.94 89 ARG A CA 1
ATOM 679 C C . ARG A 1 89 ? 4.539 14.406 -4.387 1 97.94 89 ARG A C 1
ATOM 681 O O . ARG A 1 89 ? 4.258 15.547 -4.754 1 97.94 89 ARG A O 1
ATOM 688 N N . LYS A 1 90 ? 3.748 13.742 -3.611 1 98.31 90 LYS A N 1
ATOM 689 C CA . LYS A 1 90 ? 2.486 14.297 -3.125 1 98.31 90 LYS A CA 1
ATOM 690 C C . LYS A 1 90 ? 2.723 15.484 -2.199 1 98.31 90 LYS A C 1
ATOM 692 O O . LYS A 1 90 ? 2.016 16.484 -2.277 1 98.31 90 LYS A O 1
ATOM 697 N N . ALA A 1 91 ? 3.699 15.258 -1.363 1 98.56 91 ALA A N 1
ATOM 698 C CA . ALA A 1 91 ? 4.043 16.344 -0.458 1 98.56 91 ALA A CA 1
ATOM 699 C C . ALA A 1 91 ? 4.477 17.594 -1.234 1 98.56 91 ALA A C 1
ATOM 701 O O . ALA A 1 91 ? 4.074 18.703 -0.909 1 98.56 91 ALA A O 1
ATOM 702 N N . ARG A 1 92 ? 5.316 17.359 -2.229 1 97.69 92 ARG A N 1
ATOM 703 C CA . ARG A 1 92 ? 5.75 18.453 -3.09 1 97.69 92 ARG A CA 1
ATOM 704 C C . ARG A 1 92 ? 4.551 19.156 -3.719 1 97.69 92 ARG A C 1
ATOM 706 O O . ARG A 1 92 ? 4.496 20.391 -3.744 1 97.69 92 ARG A O 1
ATOM 713 N N . ASP A 1 93 ? 3.562 18.438 -4.18 1 97.38 93 ASP A N 1
ATOM 714 C CA . ASP A 1 93 ? 2.359 18.984 -4.805 1 97.38 93 ASP A CA 1
ATOM 715 C C . ASP A 1 93 ? 1.56 19.828 -3.814 1 97.38 93 ASP A C 1
ATOM 717 O O . ASP A 1 93 ? 0.992 20.859 -4.188 1 97.38 93 ASP A O 1
ATOM 721 N N . ILE A 1 94 ? 1.496 19.391 -2.625 1 97.88 94 ILE A N 1
ATOM 722 C CA . ILE A 1 94 ? 0.749 20.094 -1.587 1 97.88 94 ILE A CA 1
ATOM 723 C C . ILE A 1 94 ? 1.385 21.453 -1.325 1 97.88 94 ILE A C 1
ATOM 725 O O . ILE A 1 94 ? 0.681 22.438 -1.128 1 97.88 94 ILE A O 1
ATOM 729 N N . LEU A 1 95 ? 2.688 21.5 -1.389 1 97.5 95 LEU A N 1
ATOM 730 C CA . LEU A 1 95 ? 3.412 22.75 -1.121 1 97.5 95 LEU A CA 1
ATOM 731 C C . LEU A 1 95 ? 3.359 23.672 -2.328 1 97.5 95 LEU A C 1
ATOM 733 O O . LEU A 1 95 ? 3.607 24.875 -2.201 1 97.5 95 LEU A O 1
ATOM 737 N N . GLY A 1 96 ? 3.033 23.094 -3.561 1 94.56 96 GLY A N 1
ATOM 738 C CA . GLY A 1 96 ? 3.055 23.891 -4.773 1 94.56 96 GLY A CA 1
ATOM 739 C C . GLY A 1 96 ? 4.434 24.422 -5.113 1 94.56 96 GLY A C 1
ATOM 740 O O . GLY A 1 96 ? 5.406 23.672 -5.141 1 94.56 96 GLY A O 1
ATOM 741 N N . GLY A 1 97 ? 4.48 25.656 -5.438 1 92.94 97 GLY A N 1
ATOM 742 C CA . GLY A 1 97 ? 5.75 26.281 -5.762 1 92.94 97 GLY A CA 1
ATOM 743 C C . GLY A 1 97 ? 6.766 26.188 -4.641 1 92.94 97 GLY A C 1
ATOM 744 O O . GLY A 1 97 ? 7.969 26.078 -4.891 1 92.94 97 GLY A O 1
ATOM 745 N N . ASN A 1 98 ? 6.301 26.141 -3.449 1 93.75 98 ASN A N 1
ATOM 746 C CA . ASN A 1 98 ? 7.18 26.047 -2.287 1 93.75 98 ASN A CA 1
ATOM 747 C C . ASN A 1 98 ? 7.789 24.656 -2.164 1 93.75 98 ASN A C 1
ATOM 749 O O . ASN A 1 98 ? 8.75 24.453 -1.416 1 93.75 98 ASN A O 1
ATOM 753 N N . GLY A 1 99 ? 7.293 23.703 -2.889 1 94.25 99 GLY A N 1
ATOM 754 C CA . GLY A 1 99 ? 7.758 22.328 -2.848 1 94.25 99 GLY A CA 1
ATOM 755 C C . GLY A 1 99 ? 9.047 22.109 -3.613 1 94.25 99 GLY A C 1
ATOM 756 O O . GLY A 1 99 ? 9.672 21.047 -3.502 1 94.25 99 GLY A O 1
ATOM 757 N N . ILE A 1 100 ? 9.406 23.141 -4.34 1 92 100 ILE A N 1
ATOM 758 C CA . ILE A 1 100 ? 10.602 22.953 -5.152 1 92 100 ILE A CA 1
ATOM 759 C C . ILE A 1 100 ? 11.727 23.844 -4.617 1 92 100 ILE A C 1
ATOM 761 O O . ILE A 1 100 ? 12.758 24.016 -5.27 1 92 100 ILE A O 1
ATOM 765 N N . VAL A 1 101 ? 11.453 24.438 -3.508 1 89.06 101 VAL A N 1
ATOM 766 C CA . VAL A 1 101 ? 12.492 25.203 -2.838 1 89.06 101 VAL A CA 1
ATOM 767 C C . VAL A 1 101 ? 13 24.438 -1.618 1 89.06 101 VAL A C 1
ATOM 769 O O . VAL A 1 101 ? 12.25 23.688 -0.994 1 89.06 101 VAL A O 1
ATOM 772 N N . ASP A 1 102 ? 14.234 24.625 -1.277 1 86.19 102 ASP A N 1
ATOM 773 C CA . ASP A 1 102 ? 14.93 23.781 -0.312 1 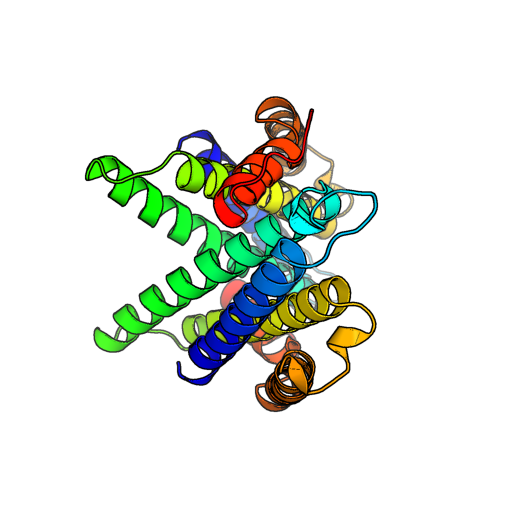86.19 102 ASP A CA 1
ATOM 774 C C . ASP A 1 102 ? 14.484 24.094 1.114 1 86.19 102 ASP A C 1
ATOM 776 O O . ASP A 1 102 ? 14.703 23.297 2.029 1 86.19 102 ASP A O 1
ATOM 780 N N . GLU A 1 103 ? 13.82 25.078 1.242 1 86.31 103 GLU A N 1
ATOM 781 C CA . GLU A 1 103 ? 13.438 25.531 2.58 1 86.31 103 GLU A CA 1
ATOM 782 C C . GLU A 1 103 ? 12.586 24.469 3.285 1 86.31 103 GLU A C 1
ATOM 784 O O . GLU A 1 103 ? 12.703 24.281 4.5 1 86.31 103 GLU A O 1
ATOM 789 N N . TYR A 1 104 ? 11.852 23.75 2.52 1 87.38 104 TYR A N 1
ATOM 790 C CA . TYR A 1 104 ? 10.938 22.781 3.127 1 87.38 104 TYR A CA 1
ATOM 791 C C . TYR A 1 104 ? 11.516 21.375 3.055 1 87.38 104 TYR A C 1
ATOM 793 O O . TYR A 1 104 ? 10.93 20.422 3.596 1 87.38 104 TYR A O 1
ATOM 801 N N . HIS A 1 105 ? 12.562 21.141 2.406 1 93.25 105 HIS A N 1
ATOM 802 C CA . HIS A 1 105 ? 13.383 19.938 2.404 1 93.25 105 HIS A CA 1
ATOM 803 C C . HIS A 1 105 ? 12.695 18.812 1.661 1 93.25 105 HIS A C 1
ATOM 805 O O . HIS A 1 105 ? 13.258 17.719 1.521 1 93.25 105 HIS A O 1
ATOM 811 N N . VAL A 1 106 ? 11.5 19.094 1.146 1 96.44 106 VAL A N 1
ATOM 812 C CA . VAL A 1 106 ? 10.75 18.047 0.452 1 96.44 106 VAL A CA 1
ATOM 813 C C . VAL A 1 106 ? 11.453 17.703 -0.857 1 96.44 106 VAL A C 1
ATOM 815 O O . VAL A 1 106 ? 11.617 16.516 -1.181 1 96.44 106 VAL A O 1
ATOM 818 N N . ILE A 1 107 ? 11.938 18.703 -1.521 1 96.19 107 ILE A N 1
ATOM 819 C CA . ILE A 1 107 ? 12.578 18.469 -2.811 1 96.19 107 ILE A CA 1
ATOM 820 C C . ILE A 1 107 ? 13.883 17.703 -2.605 1 96.19 107 ILE A C 1
ATOM 822 O O . ILE A 1 107 ? 14.266 16.891 -3.447 1 96.19 107 ILE A O 1
ATOM 826 N N . ARG A 1 108 ? 14.531 17.953 -1.586 1 96.5 108 ARG A N 1
ATOM 827 C CA . ARG A 1 108 ? 15.758 17.219 -1.276 1 96.5 108 ARG A CA 1
ATOM 828 C C . ARG A 1 108 ? 15.461 15.742 -1.056 1 96.5 108 ARG A C 1
ATOM 830 O O . ARG A 1 108 ? 16.188 14.883 -1.555 1 96.5 108 ARG A O 1
ATOM 837 N N . HIS A 1 109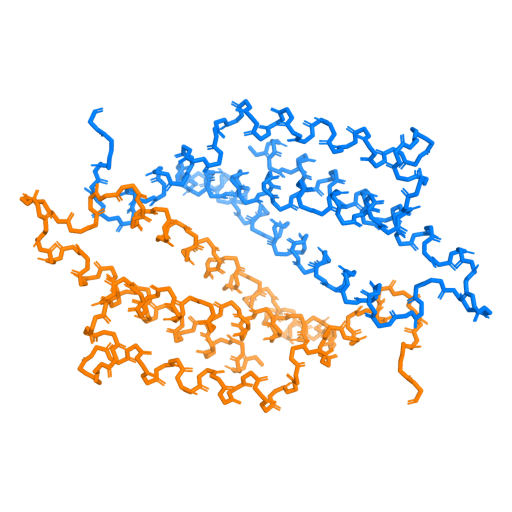 ? 14.414 15.477 -0.265 1 97.25 109 HIS A N 1
ATOM 838 C CA . HIS A 1 109 ? 14 14.094 -0.067 1 97.25 109 HIS A CA 1
ATOM 839 C C . HIS A 1 109 ? 13.648 13.43 -1.394 1 97.25 109 HIS A C 1
ATOM 841 O O . HIS A 1 109 ? 14.039 12.281 -1.643 1 97.25 109 HIS A O 1
ATOM 847 N N . MET A 1 110 ? 12.93 14.141 -2.234 1 96.31 110 MET A N 1
ATOM 848 C CA . MET A 1 110 ? 12.477 13.57 -3.502 1 96.31 110 MET A CA 1
ATOM 849 C C . MET A 1 110 ? 13.656 13.195 -4.387 1 96.31 110 MET A C 1
ATOM 851 O O . MET A 1 110 ? 13.695 12.102 -4.953 1 96.31 110 MET A O 1
ATOM 855 N N . ILE A 1 111 ? 14.648 14.102 -4.48 1 95.25 111 ILE A N 1
ATOM 856 C CA . ILE A 1 111 ? 15.82 13.859 -5.309 1 95.25 111 ILE A CA 1
ATOM 857 C C . ILE A 1 111 ? 16.609 12.672 -4.754 1 95.25 111 ILE A C 1
ATOM 859 O O . ILE A 1 111 ? 17.016 11.789 -5.508 1 95.25 111 ILE A O 1
ATOM 863 N N . ASN A 1 112 ? 16.812 12.648 -3.459 1 95.56 112 ASN A N 1
ATOM 864 C CA . ASN A 1 112 ? 17.516 11.539 -2.82 1 95.56 112 ASN A CA 1
ATOM 865 C C . ASN A 1 112 ? 16.781 10.211 -3.049 1 95.56 112 ASN A C 1
ATOM 867 O O . ASN A 1 112 ? 17.422 9.195 -3.318 1 95.56 112 ASN A O 1
ATOM 871 N N . LEU A 1 113 ? 15.469 10.266 -2.98 1 96.19 113 LEU A N 1
ATOM 872 C CA . LEU A 1 113 ? 14.68 9.047 -3.139 1 96.19 113 LEU A CA 1
ATOM 873 C C . LEU A 1 113 ? 14.711 8.562 -4.586 1 96.19 113 LEU A C 1
ATOM 875 O O . LEU A 1 113 ? 14.68 7.359 -4.844 1 96.19 113 LEU A O 1
ATOM 879 N N . GLU A 1 114 ? 14.812 9.477 -5.512 1 94.75 114 GLU A N 1
ATOM 880 C CA . GLU A 1 114 ? 14.992 9.07 -6.906 1 94.75 114 GLU A CA 1
ATOM 881 C C . GLU A 1 114 ? 16.281 8.289 -7.09 1 94.75 114 GLU A C 1
ATOM 883 O O . GLU A 1 114 ? 16.312 7.273 -7.785 1 94.75 114 GLU A O 1
ATOM 888 N N . THR A 1 115 ? 17.297 8.75 -6.426 1 93.19 115 THR A N 1
ATOM 889 C CA . THR A 1 115 ? 18.594 8.086 -6.492 1 93.19 115 THR A CA 1
ATOM 890 C C . THR A 1 115 ? 18.531 6.703 -5.844 1 93.19 115 THR A C 1
ATOM 892 O O . THR A 1 115 ? 19.031 5.727 -6.395 1 93.19 115 THR A O 1
ATOM 895 N N . VAL A 1 116 ? 17.859 6.617 -4.73 1 92 116 VAL A N 1
ATOM 896 C CA . VAL A 1 116 ? 17.719 5.355 -4.008 1 92 116 VAL A CA 1
ATOM 897 C C . VAL A 1 116 ? 16.938 4.355 -4.859 1 92 116 VAL A C 1
ATOM 899 O O . VAL A 1 116 ? 17.312 3.188 -4.961 1 92 116 VAL A O 1
ATOM 902 N N . ASN A 1 117 ? 15.859 4.777 -5.465 1 90.75 117 ASN A N 1
ATOM 903 C CA . ASN A 1 117 ? 15.039 3.914 -6.305 1 90.75 117 ASN A CA 1
ATOM 904 C C . ASN A 1 117 ? 15.812 3.404 -7.516 1 90.75 117 ASN A C 1
ATOM 906 O O . ASN A 1 117 ? 15.586 2.283 -7.973 1 90.75 117 ASN A O 1
ATOM 910 N N . THR A 1 118 ? 16.719 4.191 -7.945 1 86.88 118 THR A N 1
ATOM 911 C CA . THR A 1 118 ? 17.516 3.818 -9.102 1 86.88 118 THR A CA 1
ATOM 912 C C . THR A 1 118 ? 18.609 2.814 -8.711 1 86.88 118 THR A C 1
ATOM 914 O O . THR A 1 118 ? 18.766 1.784 -9.367 1 86.88 118 THR A O 1
ATOM 917 N N . TYR A 1 119 ? 19.375 3.041 -7.633 1 83.62 119 TYR A N 1
ATOM 918 C CA . TYR A 1 119 ? 20.516 2.24 -7.215 1 83.62 119 TYR A CA 1
ATOM 919 C C . TYR A 1 119 ? 20.078 0.899 -6.648 1 83.62 119 TYR A C 1
ATOM 921 O O . TYR A 1 119 ? 20.781 -0.104 -6.773 1 83.62 119 TYR A O 1
ATOM 929 N N . GLU A 1 120 ? 19.094 0.881 -5.758 1 76.94 120 GLU A N 1
ATOM 930 C CA . GLU A 1 120 ? 18.656 -0.346 -5.105 1 76.94 120 GLU A CA 1
ATOM 931 C C . GLU A 1 120 ? 17.984 -1.292 -6.102 1 76.94 120 GLU A C 1
ATOM 933 O O . GLU A 1 120 ? 17.641 -2.426 -5.754 1 76.94 120 GLU A O 1
ATOM 938 N N . GLY A 1 121 ? 18.312 -1.058 -7.398 1 63.91 121 GLY A N 1
ATOM 939 C CA . GLY A 1 121 ? 17.75 -1.843 -8.477 1 63.91 121 GLY A CA 1
ATOM 940 C C . GLY A 1 121 ? 16.359 -1.372 -8.898 1 63.91 121 GLY A C 1
ATOM 941 O O . GLY A 1 121 ? 15.609 -0.829 -8.078 1 63.91 121 GLY A O 1
ATOM 942 N N . THR A 1 122 ? 16.312 -1.217 -10.078 1 61.34 122 THR A N 1
ATOM 943 C CA . THR A 1 122 ? 15.039 -0.718 -10.602 1 61.34 122 THR A CA 1
ATOM 944 C C . THR A 1 122 ? 13.867 -1.438 -9.938 1 61.34 122 THR A C 1
ATOM 946 O O . THR A 1 122 ? 13.977 -2.607 -9.562 1 61.34 122 THR A O 1
ATOM 949 N N . HIS A 1 123 ? 13.047 -0.788 -9.203 1 65.88 123 HIS A N 1
ATOM 950 C CA . HIS A 1 123 ? 11.758 -1.32 -8.781 1 65.88 123 HIS A CA 1
ATOM 951 C C . HIS A 1 123 ? 11.422 -2.611 -9.523 1 65.88 123 HIS A C 1
ATOM 953 O O . HIS A 1 123 ? 10.859 -3.539 -8.945 1 65.88 123 HIS A O 1
ATOM 959 N N . ASP A 1 124 ? 12.195 -2.805 -10.438 1 78.88 124 ASP A N 1
ATOM 960 C CA . ASP A 1 124 ? 11.844 -3.922 -11.312 1 78.88 124 ASP A CA 1
ATOM 961 C C . ASP A 1 124 ? 12.609 -5.184 -10.922 1 78.88 124 ASP A C 1
ATOM 963 O O . ASP A 1 124 ? 12.086 -6.293 -11.023 1 78.88 124 ASP A O 1
ATOM 967 N N . ILE A 1 125 ? 13.789 -4.977 -10.328 1 85.94 125 ILE A N 1
ATOM 968 C CA . ILE A 1 125 ? 14.57 -6.152 -9.953 1 85.94 125 ILE A CA 1
ATOM 969 C C . ILE A 1 125 ? 13.922 -6.852 -8.766 1 85.94 125 ILE A C 1
ATOM 971 O O . ILE A 1 125 ? 13.75 -8.07 -8.773 1 85.94 125 ILE A O 1
ATOM 975 N N . HIS A 1 126 ? 13.523 -6.066 -7.789 1 92.19 126 HIS A N 1
ATOM 976 C CA . HIS A 1 126 ? 12.875 -6.648 -6.621 1 92.19 126 HIS A CA 1
ATOM 977 C C . HIS A 1 126 ? 11.547 -7.293 -6.996 1 92.19 126 HIS A C 1
ATOM 979 O O . HIS A 1 126 ? 11.148 -8.305 -6.402 1 92.19 126 HIS A O 1
ATOM 985 N N . ALA A 1 127 ? 10.906 -6.742 -7.973 1 91.94 127 ALA A N 1
ATOM 986 C CA . ALA A 1 127 ? 9.664 -7.34 -8.453 1 91.94 127 ALA A CA 1
ATOM 987 C C . ALA A 1 127 ? 9.922 -8.711 -9.07 1 91.94 127 ALA A C 1
ATOM 989 O O . ALA A 1 127 ? 9.148 -9.648 -8.852 1 91.94 127 ALA A O 1
ATOM 990 N N . LEU A 1 128 ? 11.031 -8.852 -9.781 1 91.25 128 LEU A N 1
ATOM 991 C CA . LEU A 1 128 ? 11.352 -10.133 -10.414 1 91.25 128 LEU A CA 1
ATOM 992 C C . LEU A 1 128 ? 11.797 -11.156 -9.383 1 91.25 128 LEU A C 1
ATOM 994 O O . LEU A 1 128 ? 11.508 -12.344 -9.508 1 91.25 128 LEU A O 1
ATOM 998 N N . ILE A 1 129 ? 12.5 -10.68 -8.367 1 92.81 129 ILE A N 1
ATOM 999 C CA . ILE A 1 129 ? 12.859 -11.562 -7.262 1 92.81 129 ILE A CA 1
ATOM 1000 C C . ILE A 1 129 ? 11.602 -12.125 -6.617 1 92.81 129 ILE A C 1
ATOM 1002 O O . ILE A 1 129 ? 11.492 -13.336 -6.406 1 92.81 129 ILE A O 1
ATOM 1006 N N . LEU A 1 130 ? 10.672 -11.289 -6.387 1 95.56 130 LEU A N 1
ATOM 1007 C CA . LEU A 1 130 ? 9.422 -11.703 -5.758 1 95.56 130 LEU A CA 1
ATOM 1008 C C . LEU A 1 130 ? 8.594 -12.562 -6.707 1 95.56 130 LEU A C 1
ATOM 1010 O O . LEU A 1 130 ? 7.98 -13.547 -6.289 1 95.56 130 LEU A O 1
ATOM 1014 N N . GLY A 1 131 ? 8.57 -12.125 -7.93 1 96 131 GLY A N 1
ATOM 1015 C CA . GLY A 1 131 ? 7.883 -12.922 -8.93 1 96 131 GLY A CA 1
ATOM 1016 C C . GLY A 1 131 ? 8.398 -14.352 -9.016 1 96 131 GLY A C 1
ATOM 1017 O O . GLY A 1 131 ? 7.609 -15.297 -9.078 1 96 131 GLY A O 1
ATOM 1018 N N . ARG A 1 132 ? 9.711 -14.492 -8.977 1 95.88 132 ARG A N 1
ATOM 1019 C CA . ARG A 1 132 ? 10.336 -15.812 -9 1 95.88 132 ARG A CA 1
ATOM 1020 C C . ARG A 1 132 ? 9.969 -16.609 -7.754 1 95.88 132 ARG A C 1
ATOM 1022 O O . ARG A 1 132 ? 9.68 -17.797 -7.836 1 95.88 132 ARG A O 1
ATOM 1029 N N . ALA A 1 133 ? 9.984 -15.922 -6.676 1 96.06 133 ALA A N 1
ATOM 1030 C CA . ALA A 1 133 ? 9.656 -16.594 -5.418 1 96.06 133 ALA A CA 1
ATOM 1031 C C . ALA A 1 133 ? 8.227 -17.125 -5.434 1 96.06 133 ALA A C 1
ATOM 1033 O O . ALA A 1 133 ? 7.949 -18.188 -4.879 1 96.06 133 ALA A O 1
ATOM 1034 N N . VAL A 1 134 ? 7.348 -16.438 -6.062 1 96.69 134 VAL A N 1
ATOM 1035 C CA . VAL A 1 134 ? 5.922 -16.75 -6.059 1 96.69 134 VAL A CA 1
ATOM 1036 C C . VAL A 1 134 ? 5.621 -17.812 -7.113 1 96.69 134 VAL A C 1
ATOM 1038 O O . VAL A 1 134 ? 4.742 -18.656 -6.922 1 96.69 134 VAL A O 1
ATOM 1041 N N . THR A 1 135 ? 6.34 -17.812 -8.203 1 96.81 135 THR A N 1
ATOM 1042 C CA . THR A 1 135 ? 5.973 -18.672 -9.328 1 96.81 135 THR A CA 1
ATOM 1043 C C . THR A 1 135 ? 6.906 -19.875 -9.43 1 96.81 135 THR A C 1
ATOM 1045 O O . THR A 1 135 ? 6.582 -20.859 -10.086 1 96.81 135 THR A O 1
ATOM 1048 N N . GLY A 1 136 ? 8.109 -19.766 -8.859 1 96.12 136 GLY A N 1
ATOM 1049 C CA . GLY A 1 136 ? 9.133 -20.781 -9 1 96.12 136 GLY A CA 1
ATOM 1050 C C . GLY A 1 136 ? 9.828 -20.75 -10.344 1 96.12 136 GLY A C 1
ATOM 1051 O O . GLY A 1 136 ? 10.555 -21.688 -10.703 1 96.12 136 GLY A O 1
ATOM 1052 N N . LEU A 1 137 ? 9.547 -19.609 -11.094 1 95.69 137 LEU A N 1
ATOM 1053 C CA . LEU A 1 137 ? 10.07 -19.531 -12.453 1 95.69 137 LEU A CA 1
ATOM 1054 C C . LEU A 1 137 ? 10.875 -18.25 -12.656 1 95.69 137 LEU A C 1
ATOM 1056 O O . LEU A 1 137 ? 10.508 -17.188 -12.148 1 95.69 137 LEU A O 1
ATOM 1060 N N . GLN A 1 138 ? 11.977 -18.359 -13.398 1 92.31 138 GLN A N 1
ATOM 1061 C CA . GLN A 1 138 ? 12.789 -17.203 -13.75 1 92.31 138 GLN A CA 1
ATOM 1062 C C . GLN A 1 138 ? 12.242 -16.5 -15 1 92.31 138 GLN A C 1
ATOM 1064 O O . GLN A 1 138 ? 12.031 -17.156 -16.031 1 92.31 138 GLN A O 1
ATOM 1069 N N . ALA A 1 139 ? 11.953 -15.281 -14.859 1 88.94 139 ALA A N 1
ATOM 1070 C CA . ALA A 1 139 ? 11.336 -14.562 -15.969 1 88.94 139 ALA A CA 1
ATOM 1071 C C . ALA A 1 139 ? 12.398 -13.906 -16.844 1 88.94 139 ALA A C 1
ATOM 1073 O O . ALA A 1 139 ? 12.07 -13.266 -17.859 1 88.94 139 ALA A O 1
ATOM 1074 N N . PHE A 1 140 ? 13.578 -13.812 -16.469 1 75.88 140 PHE A N 1
ATOM 1075 C CA . PHE A 1 140 ? 14.609 -13.242 -17.328 1 75.88 140 PHE A CA 1
ATOM 1076 C C . PHE A 1 140 ? 15.672 -14.281 -17.656 1 75.88 140 PHE A C 1
ATOM 1078 O O . PHE A 1 140 ? 15.898 -15.211 -16.875 1 75.88 140 PHE A O 1
ATOM 1085 N N . GLN A 1 141 ? 15.93 -14.438 -19.062 1 60.44 141 GLN A N 1
ATOM 1086 C CA . GLN A 1 141 ? 17.016 -15.273 -19.547 1 60.44 141 GLN A CA 1
ATOM 1087 C C . GLN A 1 141 ? 18.359 -14.539 -19.484 1 60.44 141 GLN A C 1
ATOM 1089 O O . GLN A 1 141 ? 18.406 -13.312 -19.594 1 60.44 141 GLN A O 1
ATOM 1094 N N . MET B 1 1 ? -13.328 -5.512 11.992 1 93 1 MET B N 1
ATOM 1095 C CA . MET B 1 1 ? -12.195 -6.391 11.703 1 93 1 MET B CA 1
ATOM 1096 C C . MET B 1 1 ? -12.555 -7.406 10.625 1 93 1 MET B C 1
ATOM 1098 O O . MET B 1 1 ? -11.773 -7.648 9.703 1 93 1 MET B O 1
ATOM 1102 N N . GLY B 1 2 ? -13.82 -7.848 10.664 1 93.75 2 GLY B N 1
ATOM 1103 C CA . GLY B 1 2 ? -14.273 -8.875 9.742 1 93.75 2 GLY B CA 1
ATOM 1104 C C . GLY B 1 2 ? -14.219 -8.445 8.289 1 93.75 2 GLY B C 1
ATOM 1105 O O . GLY B 1 2 ? -13.766 -9.203 7.43 1 93.75 2 GLY B O 1
ATOM 1106 N N . ILE B 1 3 ? -14.609 -7.242 8.047 1 94.94 3 ILE B N 1
ATOM 1107 C CA . ILE B 1 3 ? -14.641 -6.73 6.68 1 94.94 3 ILE B CA 1
ATOM 1108 C C . ILE B 1 3 ? -13.219 -6.648 6.129 1 94.94 3 ILE B C 1
ATOM 1110 O O . ILE B 1 3 ? -12.961 -7.062 4.996 1 94.94 3 ILE B O 1
ATOM 1114 N N . ALA B 1 4 ? -12.305 -6.117 6.938 1 96.75 4 ALA B N 1
ATOM 1115 C CA . ALA B 1 4 ? -10.914 -5.961 6.496 1 96.75 4 ALA B CA 1
ATOM 1116 C C . ALA B 1 4 ? -10.273 -7.316 6.227 1 96.75 4 ALA B C 1
ATOM 1118 O O . ALA B 1 4 ? -9.68 -7.531 5.168 1 96.75 4 ALA B O 1
ATOM 1119 N N . PHE B 1 5 ? -10.453 -8.289 7.117 1 98 5 PHE B N 1
ATOM 1120 C CA . PHE B 1 5 ? -9.891 -9.617 6.945 1 98 5 PHE B CA 1
ATOM 1121 C C . PHE B 1 5 ? -10.562 -10.352 5.789 1 98 5 PHE B C 1
ATOM 1123 O O . PHE B 1 5 ? -9.898 -11.055 5.023 1 98 5 PHE B O 1
ATOM 1130 N N . GLY B 1 6 ? -11.867 -10.195 5.727 1 97.56 6 GLY B N 1
ATOM 1131 C CA . GLY B 1 6 ? -12.602 -10.828 4.648 1 97.56 6 GLY B CA 1
ATOM 1132 C C . GLY B 1 6 ? -12.164 -10.359 3.271 1 97.56 6 GLY B C 1
ATOM 1133 O O . GLY B 1 6 ? -12 -11.172 2.357 1 97.56 6 GLY B O 1
ATOM 1134 N N . ALA B 1 7 ? -11.977 -9.055 3.135 1 97.69 7 ALA B N 1
ATOM 1135 C CA . ALA B 1 7 ? -11.523 -8.484 1.867 1 97.69 7 ALA B CA 1
ATOM 1136 C C . ALA B 1 7 ? -10.148 -9.031 1.482 1 97.69 7 ALA B C 1
ATOM 1138 O O . ALA B 1 7 ? -9.93 -9.422 0.334 1 97.69 7 ALA B O 1
ATOM 1139 N N . LEU B 1 8 ? -9.273 -9.102 2.447 1 98.31 8 LEU B N 1
ATOM 1140 C CA . LEU B 1 8 ? -7.934 -9.617 2.162 1 98.31 8 LEU B CA 1
ATOM 1141 C C . LEU B 1 8 ? -7.977 -11.109 1.861 1 98.31 8 LEU B C 1
ATOM 1143 O O . LEU B 1 8 ? -7.188 -11.609 1.058 1 98.31 8 LEU B O 1
ATOM 1147 N N . GLY B 1 9 ? -8.898 -11.797 2.516 1 98.44 9 GLY B N 1
ATOM 1148 C CA . GLY B 1 9 ? -9.102 -13.195 2.172 1 98.44 9 GLY B CA 1
ATOM 1149 C C . GLY B 1 9 ? -9.508 -13.406 0.725 1 98.44 9 GLY B C 1
ATOM 1150 O O . GLY B 1 9 ? -9.008 -14.312 0.059 1 98.44 9 GLY B O 1
ATOM 1151 N N . ALA B 1 10 ? -10.406 -12.578 0.303 1 98.5 10 ALA B N 1
ATOM 1152 C CA . ALA B 1 10 ? -10.82 -12.617 -1.098 1 98.5 10 ALA B CA 1
ATOM 1153 C C . ALA B 1 10 ? -9.648 -12.305 -2.023 1 98.5 10 ALA B C 1
ATOM 1155 O O . ALA B 1 10 ? -9.469 -12.961 -3.053 1 98.5 10 ALA B O 1
ATOM 1156 N N . ALA B 1 11 ? -8.844 -11.305 -1.676 1 98.69 11 ALA B N 1
ATOM 1157 C CA . ALA B 1 11 ? -7.664 -10.953 -2.453 1 98.69 11 ALA B CA 1
ATOM 1158 C C . ALA B 1 11 ? -6.695 -12.125 -2.551 1 98.69 11 ALA B C 1
ATOM 1160 O O . ALA B 1 11 ? -6.148 -12.398 -3.621 1 98.69 11 ALA B O 1
ATOM 1161 N N . GLU B 1 12 ? -6.484 -12.812 -1.461 1 98.75 12 GLU B N 1
ATOM 1162 C CA . GLU B 1 12 ? -5.598 -13.969 -1.437 1 98.75 12 GLU B CA 1
ATOM 1163 C C . GLU B 1 12 ? -6.105 -15.078 -2.359 1 98.75 12 GLU B C 1
ATOM 1165 O O . GLU B 1 12 ? -5.32 -15.703 -3.074 1 98.75 12 GLU B O 1
ATOM 1170 N N . ASP B 1 13 ? -7.387 -15.281 -2.246 1 98.75 13 ASP B N 1
ATOM 1171 C CA . ASP B 1 13 ? -7.957 -16.297 -3.121 1 98.75 13 ASP B CA 1
ATOM 1172 C C . ASP B 1 13 ? -7.766 -15.938 -4.59 1 98.75 13 ASP B C 1
ATOM 1174 O O . ASP B 1 13 ? -7.414 -16.797 -5.41 1 98.75 13 ASP B O 1
ATOM 1178 N N . CYS B 1 14 ? -8.016 -14.688 -4.965 1 98.69 14 CYS B N 1
ATOM 1179 C CA . CYS B 1 14 ? -7.801 -14.211 -6.328 1 98.69 14 CYS B CA 1
ATOM 1180 C C . CYS B 1 14 ? -6.348 -14.406 -6.754 1 98.69 14 CYS B C 1
ATOM 1182 O O . CYS B 1 14 ? -6.078 -14.836 -7.875 1 98.69 14 CYS B O 1
ATOM 1184 N N . PHE B 1 15 ? -5.469 -14.109 -5.84 1 98.81 15 PHE B N 1
ATOM 1185 C CA . PHE B 1 15 ? -4.043 -14.289 -6.082 1 98.81 15 PHE B CA 1
ATOM 1186 C C . PHE B 1 15 ? -3.725 -15.758 -6.363 1 98.81 15 PHE B C 1
ATOM 1188 O O . PHE B 1 15 ? -3.076 -16.078 -7.363 1 98.81 15 PHE B O 1
ATOM 1195 N N . HIS B 1 16 ? -4.16 -16.609 -5.555 1 98.5 16 HIS B N 1
ATOM 1196 C CA . HIS B 1 16 ? -3.854 -18.016 -5.688 1 98.5 16 HIS B CA 1
ATOM 1197 C C . HIS B 1 16 ? -4.426 -18.594 -6.98 1 98.5 16 HIS B C 1
ATOM 1199 O O . HIS B 1 16 ? -3.744 -19.328 -7.695 1 98.5 16 HIS B O 1
ATOM 1205 N N . ARG B 1 17 ? -5.625 -18.25 -7.281 1 98 17 ARG B N 1
ATOM 1206 C CA . ARG B 1 17 ? -6.277 -18.766 -8.477 1 98 17 ARG B CA 1
ATOM 1207 C C . ARG B 1 17 ? -5.594 -18.266 -9.742 1 98 17 ARG B C 1
ATOM 1209 O O . ARG B 1 17 ? -5.387 -19.016 -10.688 1 98 17 ARG B O 1
ATOM 1216 N N . SER B 1 18 ? -5.273 -16.984 -9.734 1 98.38 18 SER B N 1
ATOM 1217 C CA . SER B 1 18 ? -4.602 -16.438 -10.906 1 98.38 18 SER B CA 1
ATOM 1218 C C . SER B 1 18 ? -3.193 -17 -11.055 1 98.38 18 SER B C 1
ATOM 1220 O O . SER B 1 18 ? -2.715 -17.219 -12.172 1 98.38 18 SER B O 1
ATOM 1222 N N . ARG B 1 19 ? -2.523 -17.203 -9.945 1 98.44 19 ARG B N 1
ATOM 1223 C CA . ARG B 1 19 ? -1.2 -17.812 -9.977 1 98.44 19 ARG B CA 1
ATOM 1224 C C . ARG B 1 19 ? -1.266 -19.219 -10.555 1 98.44 19 ARG B C 1
ATOM 1226 O O . ARG B 1 19 ? -0.465 -19.578 -11.422 1 98.44 19 ARG B O 1
ATOM 1233 N N . GLU B 1 20 ? -2.227 -20.016 -10.031 1 97.94 20 GLU B N 1
ATOM 1234 C CA . GLU B 1 20 ? -2.393 -21.391 -10.531 1 97.94 20 GLU B CA 1
ATOM 1235 C C . GLU B 1 20 ? -2.672 -21.391 -12.031 1 97.94 20 GLU B C 1
ATOM 1237 O O . GLU B 1 20 ? -2.068 -22.172 -12.773 1 97.94 20 GLU B O 1
ATOM 1242 N N . TYR B 1 21 ? -3.545 -20.531 -12.398 1 98 21 TYR B N 1
ATOM 1243 C CA . TYR B 1 21 ? -3.867 -20.406 -13.812 1 98 21 TYR B CA 1
ATOM 1244 C C . TYR B 1 21 ? -2.627 -20.062 -14.625 1 98 21 TYR B C 1
ATOM 1246 O O . TYR B 1 21 ? -2.359 -20.688 -15.656 1 98 21 TYR B O 1
ATOM 1254 N N . ALA B 1 22 ? -1.876 -19.094 -14.227 1 98.19 22 ALA B N 1
ATOM 1255 C CA . ALA B 1 22 ? -0.725 -18.578 -14.977 1 98.19 22 ALA B CA 1
ATOM 1256 C C . ALA B 1 22 ? 0.376 -19.641 -15.062 1 98.19 22 ALA B C 1
ATOM 1258 O O . ALA B 1 22 ? 1.157 -19.656 -16.016 1 98.19 22 ALA B O 1
ATOM 1259 N N . LEU B 1 23 ? 0.472 -20.484 -14.023 1 98.19 23 LEU B N 1
ATOM 1260 C CA . LEU B 1 23 ? 1.475 -21.547 -14.008 1 98.19 23 LEU B CA 1
ATOM 1261 C C . LEU B 1 23 ? 1.118 -22.656 -15 1 98.19 23 LEU B C 1
ATOM 1263 O O . LEU B 1 23 ? 2.004 -23.328 -15.531 1 98.19 23 LEU B O 1
ATOM 1267 N N . GLN B 1 24 ? -0.176 -22.781 -15.281 1 97.69 24 GLN B N 1
ATOM 1268 C CA . GLN B 1 24 ? -0.655 -23.875 -16.125 1 97.69 24 GLN B CA 1
ATOM 1269 C C . GLN B 1 24 ? -0.85 -23.422 -17.562 1 97.69 24 GLN B C 1
ATOM 1271 O O . GLN B 1 24 ? -0.645 -24.203 -18.5 1 97.69 24 GLN B O 1
ATOM 1276 N N . ARG B 1 25 ? -1.251 -22.234 -17.766 1 97.06 25 ARG B N 1
ATOM 1277 C CA . ARG B 1 25 ? -1.512 -21.719 -19.109 1 97.06 25 ARG B CA 1
ATOM 1278 C C . ARG B 1 25 ? -0.213 -21.531 -19.891 1 97.06 25 ARG B C 1
ATOM 1280 O O . ARG B 1 25 ? 0.665 -20.781 -19.453 1 97.06 25 ARG B O 1
ATOM 1287 N N . ILE B 1 26 ? -0.12 -22.188 -21.062 1 97.5 26 ILE B N 1
ATOM 1288 C CA . ILE B 1 26 ? 1.064 -22.094 -21.906 1 97.5 26 ILE B CA 1
ATOM 1289 C C . ILE B 1 26 ? 0.792 -21.125 -23.062 1 97.5 26 ILE B C 1
ATOM 1291 O O . ILE B 1 26 ? -0.198 -21.281 -23.781 1 97.5 26 ILE B O 1
ATOM 1295 N N . GLN B 1 27 ? 1.589 -20.109 -23.078 1 93.81 27 GLN B N 1
ATOM 1296 C CA . GLN B 1 27 ? 1.612 -19.172 -24.203 1 93.81 27 GLN B CA 1
ATOM 1297 C C . GLN B 1 27 ? 3.033 -18.953 -24.719 1 93.81 27 GLN B C 1
ATOM 1299 O O . GLN B 1 27 ? 3.961 -18.75 -23.922 1 93.81 27 GLN B O 1
ATOM 1304 N N . PHE B 1 28 ? 3.139 -19 -25.984 1 94.19 28 PHE B N 1
ATOM 1305 C CA . PHE B 1 28 ? 4.426 -18.844 -26.656 1 94.19 28 PHE B CA 1
ATOM 1306 C C . PHE B 1 28 ? 5.449 -19.828 -26.109 1 94.19 28 PHE B C 1
ATOM 1308 O O . PHE B 1 28 ? 6.598 -19.453 -25.859 1 94.19 28 PHE B O 1
ATOM 1315 N N . GLY B 1 29 ? 5.055 -21.047 -25.781 1 95.19 29 GLY B N 1
ATOM 1316 C CA . GLY B 1 29 ? 5.93 -22.156 -25.438 1 95.19 29 GLY B CA 1
ATOM 1317 C C . GLY B 1 29 ? 6.328 -22.172 -23.984 1 95.19 29 GLY B C 1
ATOM 1318 O O . GLY B 1 29 ? 7.094 -23.047 -23.562 1 95.19 29 GLY B O 1
ATOM 1319 N N . LYS B 1 30 ? 5.879 -21.281 -23.25 1 96.06 30 LYS B N 1
ATOM 1320 C CA . LYS B 1 30 ? 6.215 -21.25 -21.828 1 96.06 30 LYS B CA 1
ATOM 1321 C C . LYS B 1 30 ? 4.996 -20.875 -20.984 1 96.06 30 LYS B C 1
ATOM 1323 O O . LYS B 1 30 ? 4.035 -20.297 -21.484 1 96.06 30 LYS B O 1
ATOM 1328 N N . PRO B 1 31 ? 5.109 -21.234 -19.75 1 97.75 31 PRO B N 1
ATOM 1329 C CA . PRO B 1 31 ? 4.02 -20.797 -18.859 1 97.75 31 PRO B CA 1
ATOM 1330 C C . PRO B 1 31 ? 3.854 -19.281 -18.828 1 97.75 31 PRO B C 1
ATOM 1332 O O . PRO B 1 31 ? 4.848 -18.547 -18.812 1 97.75 31 PRO B O 1
ATOM 1335 N N . LEU B 1 32 ? 2.555 -18.844 -18.75 1 97.5 32 LEU B N 1
ATOM 1336 C CA . LEU B 1 32 ? 2.25 -17.422 -18.594 1 97.5 32 LEU B CA 1
ATOM 1337 C C . LEU B 1 32 ? 2.99 -16.828 -17.406 1 97.5 32 LEU B C 1
ATOM 1339 O O . LEU B 1 32 ? 3.422 -15.672 -17.453 1 97.5 32 LEU B O 1
ATOM 1343 N N . ALA B 1 33 ? 3.184 -17.609 -16.406 1 98 33 ALA B N 1
ATOM 1344 C CA . ALA B 1 33 ? 3.803 -17.172 -15.148 1 98 33 ALA B CA 1
ATOM 1345 C C . ALA B 1 33 ? 5.285 -16.875 -15.352 1 98 33 ALA B C 1
ATOM 1347 O O . ALA B 1 33 ? 5.926 -16.266 -14.484 1 98 33 ALA B O 1
ATOM 1348 N N . GLN B 1 34 ? 5.859 -17.188 -16.469 1 97.06 34 GLN B N 1
ATOM 1349 C CA . GLN B 1 34 ? 7.289 -17.016 -16.703 1 97.06 34 GLN B CA 1
ATOM 1350 C C . GLN B 1 34 ? 7.566 -15.68 -17.391 1 97.06 34 GLN B C 1
ATOM 1352 O O . GLN B 1 34 ? 8.727 -15.352 -17.672 1 97.06 34 GLN B O 1
ATOM 1357 N N . THR B 1 35 ? 6.578 -14.906 -17.672 1 96 35 THR B N 1
ATOM 1358 C CA . THR B 1 35 ? 6.77 -13.602 -18.281 1 96 35 THR B CA 1
ATOM 1359 C C . THR B 1 35 ? 7 -12.531 -17.219 1 96 35 THR B C 1
ATOM 1361 O O . THR B 1 35 ? 6.461 -12.625 -16.109 1 96 35 THR B O 1
ATOM 1364 N N . GLN B 1 36 ? 7.762 -11.453 -17.594 1 94.62 36 GLN B N 1
ATOM 1365 C CA . GLN B 1 36 ? 8.07 -10.367 -16.656 1 94.62 36 GLN B CA 1
ATOM 1366 C C . GLN B 1 36 ? 6.801 -9.625 -16.25 1 94.62 36 GLN B C 1
ATOM 1368 O O . GLN B 1 36 ? 6.66 -9.227 -15.094 1 94.62 36 GLN B O 1
ATOM 1373 N N . LEU B 1 37 ? 5.922 -9.43 -17.188 1 95.19 37 LEU B N 1
ATOM 1374 C CA . LEU B 1 37 ? 4.695 -8.695 -16.922 1 95.19 37 LEU B CA 1
ATOM 1375 C C . LEU B 1 37 ? 3.859 -9.398 -15.859 1 95.19 37 LEU B C 1
ATOM 1377 O O . LEU B 1 37 ? 3.381 -8.766 -14.914 1 95.19 37 LEU B O 1
ATOM 1381 N N . ILE B 1 38 ? 3.723 -10.68 -15.945 1 97.12 38 ILE B N 1
ATOM 1382 C CA . ILE B 1 38 ? 2.904 -11.453 -15.023 1 97.12 38 ILE B CA 1
ATOM 1383 C C . ILE B 1 38 ? 3.6 -11.539 -13.664 1 97.12 38 ILE B C 1
ATOM 1385 O O . ILE B 1 38 ? 2.953 -11.422 -12.617 1 97.12 38 ILE B O 1
ATOM 1389 N N . GLN B 1 39 ? 4.891 -11.672 -13.672 1 96.62 39 GLN B N 1
ATOM 1390 C CA . GLN B 1 39 ? 5.633 -11.727 -12.414 1 96.62 39 GLN B CA 1
ATOM 1391 C C . GLN B 1 39 ? 5.562 -10.398 -11.672 1 96.62 39 GLN B C 1
ATOM 1393 O O . GLN B 1 39 ? 5.484 -10.367 -10.445 1 96.62 39 GLN B O 1
ATOM 1398 N N . LEU B 1 40 ? 5.598 -9.328 -12.43 1 96.19 40 LEU B N 1
ATOM 1399 C CA . LEU B 1 40 ? 5.426 -8.023 -11.805 1 96.19 40 LEU B CA 1
ATOM 1400 C C . LEU B 1 40 ? 4.055 -7.91 -11.148 1 96.19 40 LEU B C 1
ATOM 1402 O O . LEU B 1 40 ? 3.938 -7.395 -10.031 1 96.19 40 LEU B O 1
ATOM 1406 N N . LYS B 1 41 ? 3.037 -8.359 -11.805 1 97.75 41 LYS B N 1
ATOM 1407 C CA . LYS B 1 41 ? 1.69 -8.336 -11.242 1 97.75 41 LYS B CA 1
ATOM 1408 C C . LYS B 1 41 ? 1.622 -9.148 -9.945 1 97.75 41 LYS B C 1
ATOM 1410 O O . LYS B 1 41 ? 1.049 -8.695 -8.953 1 97.75 41 LYS B O 1
ATOM 1415 N N . PHE B 1 42 ? 2.26 -10.273 -9.945 1 98.31 42 PHE B N 1
ATOM 1416 C CA . PHE B 1 42 ? 2.232 -11.117 -8.758 1 98.31 42 PHE B CA 1
ATOM 1417 C C . PHE B 1 42 ? 3.031 -10.492 -7.625 1 98.31 42 PHE B C 1
ATOM 1419 O O . PHE B 1 42 ? 2.621 -10.547 -6.465 1 98.31 42 PHE B O 1
ATOM 1426 N N . ALA B 1 43 ? 4.133 -9.898 -7.977 1 97.44 43 ALA B N 1
ATOM 1427 C CA . ALA B 1 43 ? 4.93 -9.211 -6.965 1 97.44 43 ALA B CA 1
ATOM 1428 C C . ALA B 1 43 ? 4.129 -8.086 -6.305 1 97.44 43 ALA B C 1
ATOM 1430 O O . ALA B 1 43 ? 4.164 -7.93 -5.082 1 97.44 43 ALA B O 1
ATOM 1431 N N . ASP B 1 44 ? 3.377 -7.363 -7.086 1 97.75 44 ASP B N 1
ATOM 1432 C CA . ASP B 1 44 ? 2.535 -6.285 -6.574 1 97.75 44 ASP B CA 1
ATOM 1433 C C . ASP B 1 44 ? 1.429 -6.832 -5.676 1 97.75 44 ASP B C 1
ATOM 1435 O O . ASP B 1 44 ? 1.191 -6.309 -4.586 1 97.75 44 ASP B O 1
ATOM 1439 N N . MET B 1 45 ? 0.8 -7.859 -6.113 1 98.69 45 MET B N 1
ATOM 1440 C CA . MET B 1 45 ? -0.321 -8.445 -5.383 1 98.69 45 MET B CA 1
ATOM 1441 C C . MET B 1 45 ? 0.131 -8.969 -4.023 1 98.69 45 MET B C 1
ATOM 1443 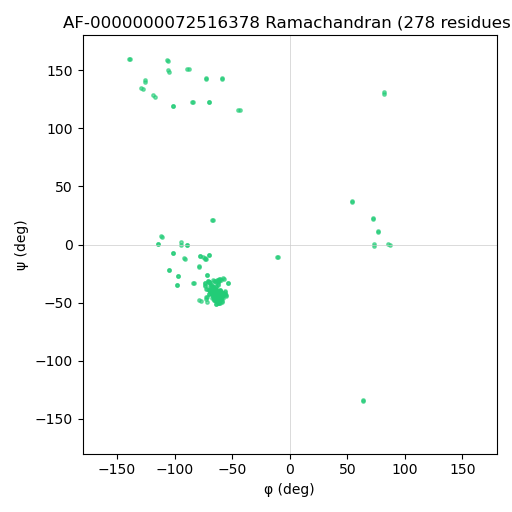O O . MET B 1 45 ? -0.47 -8.648 -2.998 1 98.69 45 MET B O 1
ATOM 1447 N N . ILE B 1 46 ? 1.212 -9.711 -4.051 1 98.44 46 ILE B N 1
ATOM 1448 C CA . ILE B 1 46 ? 1.633 -10.359 -2.814 1 98.44 46 ILE B CA 1
ATOM 1449 C C . ILE B 1 46 ? 2.143 -9.312 -1.828 1 98.44 46 ILE B C 1
ATOM 1451 O O . ILE B 1 46 ? 1.963 -9.453 -0.616 1 98.44 46 ILE B O 1
ATOM 1455 N N . THR B 1 47 ? 2.736 -8.25 -2.352 1 98.31 47 THR B N 1
ATOM 1456 C CA . THR B 1 47 ? 3.193 -7.16 -1.492 1 98.31 47 THR B CA 1
ATOM 1457 C C . THR B 1 47 ? 2.02 -6.523 -0.756 1 98.31 47 THR B C 1
ATOM 1459 O O . THR B 1 47 ? 2.029 -6.426 0.473 1 98.31 47 THR B O 1
ATOM 1462 N N . GLU B 1 48 ? 0.995 -6.18 -1.495 1 98.69 48 GLU B N 1
ATOM 1463 C CA . GLU B 1 48 ? -0.159 -5.508 -0.905 1 98.69 48 GLU B CA 1
ATOM 1464 C C . GLU B 1 48 ? -0.899 -6.43 0.061 1 98.69 48 GLU B C 1
ATOM 1466 O O . GLU B 1 48 ? -1.367 -5.988 1.112 1 98.69 48 GLU B O 1
ATOM 1471 N N . ILE B 1 49 ? -0.991 -7.676 -0.247 1 98.75 49 ILE B N 1
ATOM 1472 C CA . ILE B 1 49 ? -1.652 -8.641 0.623 1 98.75 49 ILE B CA 1
ATOM 1473 C C . ILE B 1 49 ? -0.871 -8.781 1.927 1 98.75 49 ILE B C 1
ATOM 1475 O O . ILE B 1 49 ? -1.45 -8.727 3.014 1 98.75 49 ILE B O 1
ATOM 1479 N N . THR B 1 50 ? 0.421 -8.938 1.783 1 98.31 50 THR B N 1
ATOM 1480 C CA . THR B 1 50 ? 1.282 -9.125 2.945 1 98.31 50 THR B CA 1
ATOM 1481 C C . THR B 1 50 ? 1.205 -7.926 3.881 1 98.31 50 THR B C 1
ATOM 1483 O O . THR B 1 50 ? 1.03 -8.086 5.09 1 98.31 50 THR B O 1
ATOM 1486 N N . LEU B 1 51 ? 1.312 -6.746 3.299 1 98.5 51 LEU B N 1
ATOM 1487 C CA . LEU B 1 51 ? 1.254 -5.531 4.102 1 98.5 51 LEU B CA 1
ATOM 1488 C C . LEU B 1 51 ? -0.108 -5.387 4.773 1 98.5 51 LEU B C 1
ATOM 1490 O O . LEU B 1 51 ? -0.189 -5.074 5.965 1 98.5 51 LEU B O 1
ATOM 1494 N N . GLY B 1 52 ? -1.151 -5.59 4.031 1 98.38 52 GLY B N 1
ATOM 1495 C CA . GLY B 1 52 ? -2.498 -5.492 4.566 1 98.38 52 GLY B CA 1
ATOM 1496 C C . GLY B 1 52 ? -2.758 -6.465 5.703 1 98.38 52 GLY B C 1
ATOM 1497 O O . GLY B 1 52 ? -3.359 -6.098 6.715 1 98.38 52 GLY B O 1
ATOM 1498 N N . LEU B 1 53 ? -2.307 -7.68 5.512 1 97.62 53 LEU B N 1
ATOM 1499 C CA . LEU B 1 53 ? -2.518 -8.695 6.535 1 97.62 53 LEU B CA 1
ATOM 1500 C C . LEU B 1 53 ? -1.769 -8.344 7.816 1 97.62 53 LEU B C 1
ATOM 1502 O O . LEU B 1 53 ? -2.303 -8.508 8.914 1 97.62 53 LEU B O 1
ATOM 1506 N N . GLN B 1 54 ? -0.569 -7.879 7.664 1 97.31 54 GLN B N 1
ATOM 1507 C CA . GLN B 1 54 ? 0.205 -7.48 8.836 1 97.31 54 GLN B CA 1
ATOM 1508 C C . GLN B 1 54 ? -0.475 -6.336 9.578 1 97.31 54 GLN B C 1
ATOM 1510 O O . GLN B 1 54 ? -0.499 -6.32 10.812 1 97.31 54 GLN B O 1
ATOM 1515 N N . ALA B 1 55 ? -0.961 -5.402 8.844 1 97.69 55 ALA B N 1
ATOM 1516 C CA . ALA B 1 55 ? -1.661 -4.277 9.453 1 97.69 55 ALA B CA 1
ATOM 1517 C C . ALA B 1 55 ? -2.922 -4.738 10.18 1 97.69 55 ALA B C 1
ATOM 1519 O O . ALA B 1 55 ? -3.195 -4.305 11.297 1 97.69 55 ALA B O 1
ATOM 1520 N N . CYS B 1 56 ? -3.666 -5.605 9.547 1 97.94 56 CYS B N 1
ATOM 1521 C CA . CYS B 1 56 ? -4.879 -6.129 10.164 1 97.94 56 CYS B CA 1
ATOM 1522 C C . CYS B 1 56 ? -4.555 -6.879 11.453 1 97.94 56 CYS B C 1
ATOM 1524 O O . CYS B 1 56 ? -5.258 -6.73 12.453 1 97.94 56 CYS B O 1
ATOM 1526 N N . LEU B 1 57 ? -3.541 -7.66 11.398 1 97.19 57 LEU B N 1
ATOM 1527 C CA . LEU B 1 57 ? -3.141 -8.422 12.578 1 97.19 57 LEU B CA 1
ATOM 1528 C C . LEU B 1 57 ? -2.74 -7.488 13.711 1 97.19 57 LEU B C 1
ATOM 1530 O O . LEU B 1 57 ? -3.09 -7.73 14.875 1 97.19 57 LEU B O 1
ATOM 1534 N N . ARG B 1 58 ? -2.004 -6.434 13.43 1 97.38 58 ARG B N 1
ATOM 1535 C CA . ARG B 1 58 ? -1.603 -5.469 14.445 1 97.38 58 ARG B CA 1
ATOM 1536 C C . ARG B 1 58 ? -2.818 -4.785 15.062 1 97.38 58 ARG B C 1
ATOM 1538 O O . ARG B 1 58 ? -2.898 -4.637 16.281 1 97.38 58 ARG B O 1
ATOM 1545 N N . VAL B 1 59 ? -3.73 -4.391 14.211 1 98.12 59 VAL B N 1
ATOM 1546 C CA . VAL B 1 59 ? -4.922 -3.701 14.695 1 98.12 59 VAL B CA 1
ATOM 1547 C C . VAL B 1 59 ? -5.77 -4.656 15.531 1 98.12 59 VAL B C 1
ATOM 1549 O O . VAL B 1 59 ? -6.332 -4.266 16.562 1 98.12 59 VAL B O 1
ATOM 1552 N N . ALA B 1 60 ? -5.836 -5.891 15.109 1 98.19 60 ALA B N 1
ATOM 1553 C CA . ALA B 1 60 ? -6.562 -6.895 15.883 1 98.19 60 ALA B CA 1
ATOM 1554 C C . ALA B 1 60 ? -5.953 -7.062 17.266 1 98.19 60 ALA B C 1
ATOM 1556 O O . ALA B 1 60 ? -6.676 -7.195 18.266 1 98.19 60 ALA B O 1
ATOM 1557 N N . ARG B 1 61 ? -4.68 -7.074 17.391 1 97.38 61 ARG B N 1
ATOM 1558 C CA . ARG B 1 61 ? -4 -7.188 18.672 1 97.38 61 ARG B CA 1
ATOM 1559 C C . ARG B 1 61 ? -4.293 -5.98 19.547 1 97.38 61 ARG B C 1
ATOM 1561 O O . ARG B 1 61 ? -4.543 -6.125 20.75 1 97.38 61 ARG B O 1
ATOM 1568 N N . LEU B 1 62 ? -4.176 -4.793 18.969 1 97.75 62 LEU B N 1
ATOM 1569 C CA . LEU B 1 62 ? -4.504 -3.576 19.703 1 97.75 62 LEU B CA 1
ATOM 1570 C C . LEU B 1 62 ? -5.93 -3.631 20.234 1 97.75 62 LEU B C 1
ATOM 1572 O O . LEU B 1 62 ? -6.203 -3.17 21.359 1 97.75 62 LEU B O 1
ATOM 1576 N N . LYS B 1 63 ? -6.809 -4.152 19.422 1 97.81 63 LYS B N 1
ATOM 157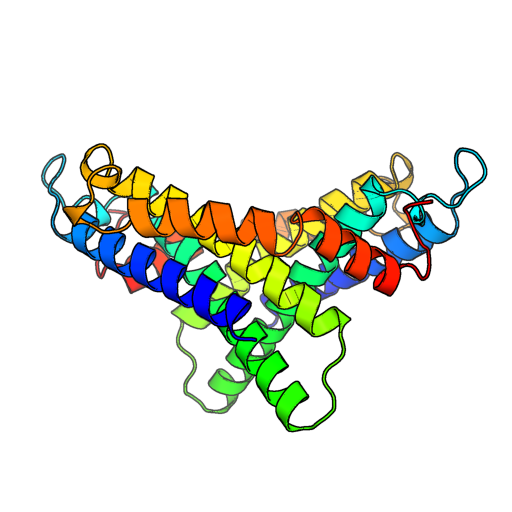7 C CA . LYS B 1 63 ? -8.195 -4.289 19.844 1 97.81 63 LYS B CA 1
ATOM 1578 C C . LYS B 1 63 ? -8.32 -5.227 21.047 1 97.81 63 LYS B C 1
ATOM 1580 O O . LYS B 1 63 ? -9.023 -4.918 22.016 1 97.81 63 LYS B O 1
ATOM 1585 N N . ASP B 1 64 ? -7.621 -6.332 20.953 1 97.88 64 ASP B N 1
ATOM 1586 C CA . ASP B 1 64 ? -7.633 -7.301 22.031 1 97.88 64 ASP B CA 1
ATOM 1587 C C . ASP B 1 64 ? -7.078 -6.688 23.328 1 97.88 64 ASP B C 1
ATOM 1589 O O . ASP B 1 64 ? -7.5 -7.051 24.422 1 97.88 64 ASP B O 1
ATOM 1593 N N . GLU B 1 65 ? -6.211 -5.766 23.188 1 98.06 65 GLU B N 1
ATOM 1594 C CA . GLU B 1 65 ? -5.574 -5.113 24.328 1 98.06 65 GLU B CA 1
ATOM 1595 C C . GLU B 1 65 ? -6.379 -3.902 24.797 1 98.06 65 GLU B C 1
ATOM 1597 O O . GLU B 1 65 ? -6.027 -3.258 25.781 1 98.06 65 GLU B O 1
ATOM 1602 N N . GLY B 1 66 ? -7.453 -3.623 24.156 1 97.88 66 GLY B N 1
ATOM 1603 C CA . GLY B 1 66 ? -8.281 -2.479 24.5 1 97.88 66 GLY B CA 1
ATOM 1604 C C . GLY B 1 66 ? -7.66 -1.151 24.109 1 97.88 66 GLY B C 1
ATOM 1605 O O . GLY B 1 66 ? -7.988 -0.112 24.688 1 97.88 66 GLY B O 1
ATOM 1606 N N . LEU B 1 67 ? -6.742 -1.143 23.141 1 98.12 67 LEU B N 1
ATOM 1607 C CA . LEU B 1 67 ? -5.969 0.048 22.812 1 98.12 67 LEU B CA 1
ATOM 1608 C C . LEU B 1 67 ? -6.309 0.532 21.406 1 98.12 67 LEU B C 1
ATOM 1610 O O . LEU B 1 67 ? -5.797 1.56 20.953 1 98.12 67 LEU B O 1
ATOM 1614 N N . VAL B 1 68 ? -7.207 -0.177 20.766 1 97.75 68 VAL B N 1
ATOM 1615 C CA . VAL B 1 68 ? -7.492 0.145 19.359 1 97.75 68 VAL B CA 1
ATOM 1616 C C . VAL B 1 68 ? -8.273 1.454 19.281 1 97.75 68 VAL B C 1
ATOM 1618 O O . VAL B 1 68 ? -9.117 1.732 20.141 1 97.75 68 VAL B O 1
ATOM 1621 N N . THR B 1 69 ? -7.973 2.309 18.219 1 97 69 THR B N 1
ATOM 1622 C CA . THR B 1 69 ? -8.727 3.527 17.969 1 97 69 THR B CA 1
ATOM 1623 C C . THR B 1 69 ? -9.641 3.352 16.75 1 97 69 THR B C 1
ATOM 1625 O O . THR B 1 69 ? -9.375 2.516 15.891 1 97 69 THR B O 1
ATOM 1628 N N . PRO B 1 70 ? -10.664 4.164 16.672 1 94.81 70 PRO B N 1
ATOM 1629 C CA . PRO B 1 70 ? -11.531 4.105 15.492 1 94.81 70 PRO B CA 1
ATOM 1630 C C . PRO B 1 70 ? -10.797 4.441 14.195 1 94.81 70 PRO B C 1
ATOM 1632 O O . PRO B 1 70 ? -11.117 3.896 13.141 1 94.81 70 PRO B O 1
ATOM 1635 N N . GLU B 1 71 ? -9.828 5.285 14.266 1 95.69 71 GLU B N 1
ATOM 1636 C CA . GLU B 1 71 ? -9.047 5.676 13.086 1 95.69 71 GLU B CA 1
ATOM 1637 C C . GLU B 1 71 ? -8.227 4.504 12.555 1 95.69 71 GLU B C 1
ATOM 1639 O O . GLU B 1 71 ? -8.062 4.355 11.344 1 95.69 71 GLU B O 1
ATOM 1644 N N . GLN B 1 72 ? -7.723 3.701 13.469 1 96.94 72 GLN B N 1
ATOM 1645 C CA . GLN B 1 72 ? -6.965 2.521 13.062 1 96.94 72 GLN B CA 1
ATOM 1646 C C . GLN B 1 72 ? -7.855 1.508 12.352 1 96.94 72 GLN B C 1
ATOM 1648 O O . GLN B 1 72 ? -7.445 0.895 11.367 1 96.94 72 GLN B O 1
ATOM 1653 N N . ILE B 1 73 ? -9.062 1.382 12.836 1 96.19 73 ILE B N 1
ATOM 1654 C CA . ILE B 1 73 ? -10.031 0.487 12.211 1 96.19 73 ILE B CA 1
ATOM 1655 C C . ILE B 1 73 ? -10.398 1.018 10.828 1 96.19 73 ILE B C 1
ATOM 1657 O O . ILE B 1 73 ? -10.453 0.259 9.859 1 96.19 73 ILE B O 1
ATOM 1661 N N . SER B 1 74 ? -10.625 2.307 10.766 1 95.19 74 SER B N 1
ATOM 1662 C CA . SER B 1 74 ? -10.945 2.941 9.492 1 95.19 74 SER B CA 1
ATOM 1663 C C . SER B 1 74 ? -9.812 2.756 8.484 1 95.19 74 SER B C 1
ATOM 1665 O O . SER B 1 74 ? -10.062 2.516 7.301 1 95.19 74 SER B O 1
ATOM 1667 N N . LEU B 1 75 ? -8.625 2.852 8.922 1 97.06 75 LEU B N 1
ATOM 1668 C CA . LEU B 1 75 ? -7.453 2.73 8.062 1 97.06 75 LEU B CA 1
ATOM 1669 C C . LEU B 1 75 ? -7.387 1.346 7.426 1 97.06 75 LEU B C 1
ATOM 1671 O O . LEU B 1 75 ? -7.262 1.226 6.207 1 97.06 75 LEU B O 1
ATOM 1675 N N . ILE B 1 76 ? -7.52 0.307 8.219 1 97 76 ILE B N 1
ATOM 1676 C CA . ILE B 1 76 ? -7.34 -1.033 7.668 1 97 76 ILE B CA 1
ATOM 1677 C C . ILE B 1 76 ? -8.539 -1.404 6.801 1 97 76 ILE B C 1
ATOM 1679 O O . ILE B 1 76 ? -8.398 -2.113 5.805 1 97 76 ILE B O 1
ATOM 1683 N N . LYS B 1 77 ? -9.734 -0.924 7.164 1 96.06 77 LYS B N 1
ATOM 1684 C CA . LYS B 1 77 ? -10.906 -1.186 6.332 1 96.06 77 LYS B CA 1
ATOM 1685 C C . LYS B 1 77 ? -10.742 -0.563 4.949 1 96.06 77 LYS B C 1
ATOM 1687 O O . LYS B 1 77 ? -10.945 -1.233 3.934 1 96.06 77 LYS B O 1
ATOM 1692 N N . ARG B 1 78 ? -10.375 0.657 4.988 1 95.62 78 ARG B N 1
ATOM 1693 C CA . ARG B 1 78 ? -10.203 1.379 3.734 1 95.62 78 ARG B CA 1
ATOM 1694 C C . ARG B 1 78 ? -9.141 0.721 2.865 1 95.62 78 ARG B C 1
ATOM 1696 O O . ARG B 1 78 ? -9.352 0.501 1.671 1 95.62 78 ARG B O 1
ATOM 1703 N N . ASN B 1 79 ? -8.031 0.417 3.461 1 97 79 ASN B N 1
ATOM 1704 C CA . ASN B 1 79 ? -6.926 -0.184 2.723 1 97 79 ASN B CA 1
ATOM 1705 C C . ASN B 1 79 ? -7.297 -1.558 2.174 1 97 79 ASN B C 1
ATOM 1707 O O . ASN B 1 79 ? -7.125 -1.823 0.983 1 97 79 ASN B O 1
ATOM 1711 N N . SER B 1 80 ? -7.824 -2.426 3.047 1 97.31 80 SER B N 1
ATOM 1712 C CA . SER B 1 80 ? -8.109 -3.807 2.672 1 97.31 80 SER B CA 1
ATOM 1713 C C . SER B 1 80 ? -9.141 -3.875 1.551 1 97.31 80 SER B C 1
ATOM 1715 O O . SER B 1 80 ? -8.969 -4.625 0.586 1 97.31 80 SER B O 1
ATOM 1717 N N . CYS B 1 81 ? -10.148 -3.096 1.689 1 96.5 81 CYS B N 1
ATOM 1718 C CA . CYS B 1 81 ? -11.203 -3.129 0.683 1 96.5 81 CYS B CA 1
ATOM 1719 C C . CYS B 1 81 ? -10.695 -2.605 -0.656 1 96.5 81 CYS B C 1
ATOM 1721 O O . CYS B 1 81 ? -10.922 -3.225 -1.696 1 96.5 81 CYS B O 1
ATOM 1723 N N . GLY B 1 82 ? -9.984 -1.501 -0.603 1 95.69 82 GLY B N 1
ATOM 1724 C CA . GLY B 1 82 ? -9.461 -0.926 -1.83 1 95.69 82 GLY B CA 1
ATOM 1725 C C . GLY B 1 82 ? -8.445 -1.818 -2.518 1 95.69 82 GLY B C 1
ATOM 1726 O O . GLY B 1 82 ? -8.562 -2.092 -3.715 1 95.69 82 GLY B O 1
ATOM 1727 N N . LYS B 1 83 ? -7.488 -2.318 -1.752 1 97.88 83 LYS B N 1
ATOM 1728 C CA . LYS B 1 83 ? -6.441 -3.156 -2.326 1 97.88 83 LYS B CA 1
ATOM 1729 C C . LYS B 1 83 ? -7.004 -4.484 -2.82 1 97.88 83 LYS B C 1
ATOM 1731 O O . LYS B 1 83 ? -6.562 -5.012 -3.842 1 97.88 83 LYS B O 1
ATOM 1736 N N . ALA B 1 84 ? -7.953 -5.02 -2.094 1 98.06 84 ALA B N 1
ATOM 1737 C CA . ALA B 1 84 ? -8.547 -6.289 -2.5 1 98.06 84 ALA B CA 1
ATOM 1738 C C . ALA B 1 84 ? -9.25 -6.16 -3.848 1 98.06 84 ALA B C 1
ATOM 1740 O O . ALA B 1 84 ? -9.148 -7.051 -4.695 1 98.06 84 ALA B O 1
ATOM 1741 N N . LEU B 1 85 ? -9.945 -5.102 -4.027 1 97.62 85 LEU B N 1
ATOM 1742 C CA . LEU B 1 85 ? -10.625 -4.883 -5.297 1 97.62 85 LEU B CA 1
ATOM 1743 C C . LEU B 1 85 ? -9.617 -4.754 -6.438 1 97.62 85 LEU B C 1
ATOM 1745 O O . LEU B 1 85 ? -9.805 -5.34 -7.508 1 97.62 85 LEU B O 1
ATOM 1749 N N . ASP B 1 86 ? -8.578 -3.988 -6.242 1 98 86 ASP B N 1
ATOM 1750 C CA . ASP B 1 86 ? -7.531 -3.832 -7.242 1 98 86 ASP B CA 1
ATOM 1751 C C . ASP B 1 86 ? -6.902 -5.18 -7.594 1 98 86 ASP B C 1
ATOM 1753 O O . ASP B 1 86 ? -6.637 -5.461 -8.766 1 98 86 ASP B O 1
ATOM 1757 N N . ILE B 1 87 ? -6.652 -5.973 -6.609 1 98.69 87 ILE B N 1
ATOM 1758 C CA . ILE B 1 87 ? -6.027 -7.277 -6.793 1 98.69 87 ILE B CA 1
ATOM 1759 C C . ILE B 1 87 ? -6.973 -8.203 -7.559 1 98.69 87 ILE B C 1
ATOM 1761 O O . ILE B 1 87 ? -6.547 -8.938 -8.453 1 98.69 87 ILE B O 1
ATOM 1765 N N . ALA B 1 88 ? -8.234 -8.141 -7.219 1 98.44 88 ALA B N 1
ATOM 1766 C CA . ALA B 1 88 ? -9.211 -8.93 -7.961 1 98.44 88 ALA B CA 1
ATOM 1767 C C . ALA B 1 88 ? -9.234 -8.539 -9.438 1 98.44 88 ALA B C 1
ATOM 1769 O O . ALA B 1 88 ? -9.312 -9.398 -10.312 1 98.44 88 ALA B O 1
ATOM 1770 N N . ARG B 1 89 ? -9.109 -7.293 -9.695 1 97.88 89 ARG B N 1
ATOM 1771 C CA . ARG B 1 89 ? -9.086 -6.801 -11.07 1 97.88 89 ARG B CA 1
ATOM 1772 C C . ARG B 1 89 ? -7.84 -7.289 -11.797 1 97.88 89 ARG B C 1
ATOM 1774 O O . ARG B 1 89 ? -7.918 -7.707 -12.961 1 97.88 89 ARG B O 1
ATOM 1781 N N . LYS B 1 90 ? -6.719 -7.301 -11.172 1 98.25 90 LYS B N 1
ATOM 1782 C CA . LYS B 1 90 ? -5.48 -7.793 -11.773 1 98.25 90 LYS B CA 1
ATOM 1783 C C . LYS B 1 90 ? -5.562 -9.289 -12.047 1 98.25 90 LYS B C 1
ATOM 1785 O O . LYS B 1 90 ? -5.117 -9.758 -13.094 1 98.25 90 LYS B O 1
ATOM 1790 N N . ALA B 1 91 ? -6.105 -9.938 -11.047 1 98.56 91 ALA B N 1
ATOM 1791 C CA . ALA B 1 91 ? -6.273 -11.383 -11.227 1 98.56 91 ALA B CA 1
ATOM 1792 C C . ALA B 1 91 ? -7.168 -11.688 -12.422 1 98.56 91 ALA B C 1
ATOM 1794 O O . ALA B 1 91 ? -6.871 -12.578 -13.211 1 98.56 91 ALA B O 1
ATOM 1795 N N . ARG B 1 92 ? -8.258 -10.945 -12.5 1 97.62 92 ARG B N 1
ATOM 1796 C CA . ARG B 1 92 ? -9.156 -11.094 -13.641 1 97.62 92 ARG B CA 1
ATOM 1797 C C . ARG B 1 92 ? -8.422 -10.875 -14.953 1 97.62 92 ARG B C 1
ATOM 1799 O O . ARG B 1 92 ? -8.586 -11.641 -15.906 1 97.62 92 ARG B O 1
ATOM 1806 N N . ASP B 1 93 ? -7.559 -9.883 -15.047 1 97.31 93 ASP B N 1
ATOM 1807 C CA . ASP B 1 93 ? -6.781 -9.562 -16.234 1 97.31 93 ASP B CA 1
ATOM 1808 C C . ASP B 1 93 ? -5.836 -10.703 -16.609 1 97.31 93 ASP B C 1
ATOM 1810 O O . ASP B 1 93 ? -5.625 -10.992 -17.781 1 97.31 93 ASP B O 1
ATOM 1814 N N . ILE B 1 94 ? -5.262 -11.297 -15.641 1 97.81 94 ILE B N 1
ATOM 1815 C CA . ILE B 1 94 ? -4.32 -12.391 -15.852 1 97.81 94 ILE B CA 1
ATOM 1816 C C . ILE B 1 94 ? -5.043 -13.578 -16.484 1 97.81 94 ILE B C 1
ATOM 1818 O O . ILE B 1 94 ? -4.496 -14.242 -17.375 1 97.81 94 ILE B O 1
ATOM 1822 N N . LEU B 1 95 ? -6.277 -13.789 -16.094 1 97.44 95 LEU B N 1
ATOM 1823 C CA . LEU B 1 95 ? -7.059 -14.914 -16.594 1 97.44 95 LEU B CA 1
ATOM 1824 C C . LEU B 1 95 ? -7.609 -14.609 -17.984 1 97.44 95 LEU B C 1
ATOM 1826 O O . LEU B 1 95 ? -8 -15.523 -18.719 1 97.44 95 LEU B O 1
ATOM 1830 N N . GLY B 1 96 ? -7.652 -13.25 -18.359 1 94.56 96 GLY B N 1
ATOM 1831 C CA . GLY B 1 96 ? -8.25 -12.867 -19.641 1 94.56 96 GLY B CA 1
ATOM 1832 C C . GLY B 1 96 ? -9.727 -13.203 -19.719 1 94.56 96 GLY B C 1
ATOM 1833 O O . GLY B 1 96 ? -10.5 -12.867 -18.828 1 94.56 96 GLY B O 1
ATOM 1834 N N . GLY B 1 97 ? -10.109 -13.758 -20.797 1 92.81 97 GLY B N 1
ATOM 1835 C CA . GLY B 1 97 ? -11.492 -14.148 -21 1 92.81 97 GLY B CA 1
ATOM 1836 C C . GLY B 1 97 ? -12 -15.102 -19.922 1 92.81 97 GLY B C 1
ATOM 1837 O O . GLY B 1 97 ? -13.172 -15.055 -19.547 1 92.81 97 GLY B O 1
ATOM 1838 N N . ASN B 1 98 ? -11.133 -15.875 -19.391 1 93.62 98 ASN B N 1
ATOM 1839 C CA . ASN B 1 98 ? -11.5 -16.828 -18.344 1 93.62 98 ASN B CA 1
ATOM 1840 C C . ASN B 1 98 ? -11.773 -16.125 -17.031 1 93.62 98 ASN B C 1
ATOM 1842 O O . ASN B 1 98 ? -12.344 -16.719 -16.109 1 93.62 98 ASN B O 1
ATOM 1846 N N . GLY B 1 99 ? -11.422 -14.883 -16.906 1 94.12 99 GLY B N 1
ATOM 1847 C CA . GLY B 1 99 ? -11.602 -14.102 -15.688 1 94.12 99 GLY B CA 1
ATOM 1848 C C . GLY B 1 99 ? -13.023 -13.617 -15.492 1 94.12 99 GLY B C 1
ATOM 1849 O O . GLY B 1 99 ? -13.367 -13.125 -14.414 1 94.12 99 GLY B O 1
ATOM 1850 N N . ILE B 1 100 ? -13.781 -13.797 -16.531 1 91.69 100 ILE B N 1
ATOM 1851 C CA . ILE B 1 100 ? -15.141 -13.289 -16.422 1 91.69 100 ILE B CA 1
ATOM 1852 C C . ILE B 1 100 ? -16.125 -14.453 -16.359 1 91.69 100 ILE B C 1
ATOM 1854 O O . ILE B 1 100 ? -17.344 -14.258 -16.469 1 91.69 100 ILE B O 1
ATOM 1858 N N . VAL B 1 101 ? -15.57 -15.617 -16.281 1 88.62 101 VAL B N 1
ATOM 1859 C CA . VAL B 1 101 ? -16.406 -16.797 -16.094 1 88.62 101 VAL B CA 1
ATOM 1860 C C . VAL B 1 101 ? -16.297 -17.297 -14.656 1 88.62 101 VAL B C 1
ATOM 1862 O O . VAL B 1 101 ? -15.25 -17.141 -14.016 1 88.62 101 VAL B O 1
ATOM 1865 N N . ASP B 1 102 ? -17.359 -17.875 -14.141 1 85.94 102 ASP B N 1
ATOM 1866 C CA . ASP B 1 102 ? -17.484 -18.172 -12.719 1 85.94 102 ASP B CA 1
ATOM 1867 C C . ASP B 1 102 ? -16.609 -19.359 -12.32 1 85.94 102 ASP B C 1
ATOM 1869 O O . ASP B 1 102 ? -16.344 -19.562 -11.133 1 85.94 102 ASP B O 1
ATOM 1873 N N . GLU B 1 103 ? -16.141 -19.984 -13.234 1 85.69 103 GLU B N 1
ATOM 1874 C CA . GLU B 1 103 ? -15.375 -21.188 -12.953 1 85.69 103 GLU B CA 1
ATOM 1875 C C . GLU B 1 103 ? -14.156 -20.906 -12.086 1 85.69 103 GLU B C 1
ATOM 1877 O O . GLU B 1 103 ? -13.797 -21.703 -11.227 1 85.69 103 GLU B O 1
ATOM 1882 N N . TYR B 1 104 ? -13.617 -19.734 -12.234 1 87.06 104 TYR B N 1
ATOM 1883 C CA . TYR B 1 104 ? -12.398 -19.406 -11.508 1 87.06 104 TYR B CA 1
ATOM 1884 C C . TYR B 1 104 ? -12.695 -18.547 -10.289 1 87.06 104 TYR B C 1
ATOM 1886 O O . TYR B 1 104 ? -11.797 -18.234 -9.5 1 87.06 104 TYR B O 1
ATOM 1894 N N . HIS B 1 105 ? -13.859 -18.109 -10.102 1 93.06 105 HIS B N 1
ATOM 1895 C CA . HIS B 1 105 ? -14.406 -17.484 -8.898 1 93.06 105 HIS B CA 1
ATOM 1896 C C . HIS B 1 105 ? -13.852 -16.062 -8.727 1 93.06 105 HIS B C 1
ATOM 1898 O O . HIS B 1 105 ? -14.242 -15.359 -7.793 1 93.06 105 HIS B O 1
ATOM 1904 N N . VAL B 1 106 ? -12.984 -15.664 -9.656 1 96.31 106 VAL B N 1
ATOM 1905 C CA . VAL B 1 106 ? -12.375 -14.344 -9.539 1 96.31 106 VAL B CA 1
ATOM 1906 C C . VAL B 1 106 ? -13.438 -13.266 -9.758 1 96.31 106 VAL B C 1
ATOM 1908 O O . VAL B 1 106 ? -13.5 -12.289 -9.008 1 96.31 106 VAL B O 1
ATOM 1911 N N . ILE B 1 107 ? -14.297 -13.5 -10.703 1 96 107 ILE B N 1
ATOM 1912 C CA . ILE B 1 107 ? -15.32 -12.508 -11.023 1 96 107 ILE B CA 1
ATOM 1913 C C . ILE B 1 107 ? -16.312 -12.391 -9.867 1 96 107 ILE B C 1
ATOM 1915 O O . ILE B 1 107 ? -16.828 -11.305 -9.594 1 96 107 ILE B O 1
ATOM 1919 N N . ARG B 1 108 ? -16.562 -13.438 -9.242 1 96.44 108 ARG B N 1
ATOM 1920 C CA . ARG B 1 108 ? -17.453 -13.398 -8.078 1 96.44 108 ARG B CA 1
ATOM 1921 C C . ARG B 1 108 ? -16.844 -12.555 -6.961 1 96.44 108 ARG B C 1
ATOM 1923 O O . ARG B 1 108 ? -17.547 -11.75 -6.336 1 96.44 108 ARG B O 1
ATOM 1930 N N . HIS B 1 109 ? -15.555 -12.781 -6.703 1 97.12 109 HIS B N 1
ATOM 1931 C CA . HIS B 1 109 ? -14.867 -11.961 -5.711 1 97.12 109 HIS B CA 1
ATOM 1932 C C . HIS B 1 109 ? -14.914 -10.484 -6.09 1 97.12 109 HIS B C 1
ATOM 1934 O O . HIS B 1 109 ? -15.164 -9.633 -5.242 1 97.12 109 HIS B O 1
ATOM 1940 N N . MET B 1 110 ? -14.68 -10.195 -7.355 1 96.19 110 MET B N 1
ATOM 1941 C CA . MET B 1 110 ? -14.633 -8.812 -7.812 1 96.19 110 MET B CA 1
ATOM 1942 C C . MET B 1 110 ? -15.977 -8.125 -7.598 1 96.19 110 MET B C 1
ATOM 1944 O O . MET B 1 110 ? -16.031 -7.004 -7.086 1 96.19 110 MET B O 1
ATOM 1948 N N . ILE B 1 111 ? -17.062 -8.805 -7.953 1 95.12 111 ILE B N 1
ATOM 1949 C CA . ILE B 1 111 ? -18.406 -8.242 -7.816 1 95.12 111 ILE B CA 1
ATOM 1950 C C . ILE B 1 111 ? -18.719 -8.023 -6.336 1 95.12 111 ILE B C 1
ATOM 1952 O O . ILE B 1 111 ? -19.219 -6.965 -5.953 1 95.12 111 ILE B O 1
ATOM 1956 N N . ASN B 1 112 ? -18.422 -9 -5.52 1 95.44 112 ASN B N 1
ATOM 1957 C CA . ASN B 1 112 ? -18.641 -8.883 -4.082 1 95.44 112 ASN B CA 1
ATOM 1958 C C . ASN B 1 112 ? -17.844 -7.727 -3.49 1 95.44 112 ASN B C 1
ATOM 1960 O O . ASN B 1 112 ? -18.344 -6.98 -2.65 1 95.44 112 ASN B O 1
ATOM 1964 N N . LEU B 1 113 ? -16.609 -7.586 -3.967 1 96.06 113 LEU B N 1
ATOM 1965 C CA . LEU B 1 113 ? -15.734 -6.547 -3.439 1 96.06 113 LEU B CA 1
ATOM 1966 C C . LEU B 1 113 ? -16.203 -5.164 -3.883 1 96.06 113 LEU B C 1
ATOM 1968 O O . LEU B 1 113 ? -16.062 -4.188 -3.143 1 96.06 113 LEU B O 1
ATOM 1972 N N . GLU B 1 114 ? -16.797 -5.074 -5.051 1 94.69 114 GLU B N 1
ATOM 1973 C CA . GLU B 1 114 ? -17.406 -3.812 -5.469 1 94.69 114 GLU B CA 1
ATOM 1974 C C . GLU B 1 114 ? -18.516 -3.393 -4.516 1 94.69 114 GLU B C 1
ATOM 1976 O O . GLU B 1 114 ? -18.609 -2.221 -4.145 1 94.69 114 GLU B O 1
ATOM 1981 N N . THR B 1 115 ? -19.281 -4.355 -4.102 1 93.06 115 THR B N 1
ATOM 1982 C CA . THR B 1 115 ? -20.375 -4.098 -3.172 1 93.06 115 THR B CA 1
ATOM 1983 C C . THR B 1 115 ? -19.828 -3.678 -1.809 1 93.06 115 THR B C 1
ATOM 1985 O O . THR B 1 115 ? -20.328 -2.721 -1.208 1 93.06 115 THR B O 1
ATOM 1988 N N . VAL B 1 116 ? -18.812 -4.344 -1.364 1 92 116 VAL B N 1
ATOM 1989 C CA . VAL B 1 116 ? -18.188 -4.043 -0.075 1 92 116 VAL B CA 1
ATOM 1990 C C . VAL B 1 116 ? -17.609 -2.629 -0.095 1 92 116 VAL B C 1
ATOM 1992 O O . VAL B 1 116 ? -17.797 -1.865 0.856 1 92 116 VAL B O 1
ATOM 1995 N N . ASN B 1 117 ? -16.922 -2.268 -1.139 1 90.75 117 ASN B N 1
ATOM 1996 C CA . ASN B 1 117 ? -16.328 -0.943 -1.267 1 90.75 117 ASN B CA 1
ATOM 1997 C C . ASN B 1 117 ? -17.391 0.153 -1.284 1 90.75 117 ASN B C 1
ATOM 1999 O O . ASN B 1 117 ? -17.156 1.258 -0.791 1 90.75 117 ASN B O 1
ATOM 2003 N N . THR B 1 118 ? -18.5 -0.178 -1.783 1 86.75 118 THR B N 1
ATOM 2004 C CA . THR B 1 118 ? -19.594 0.782 -1.862 1 86.75 118 THR B CA 1
ATOM 2005 C C . THR B 1 118 ? -20.266 0.953 -0.501 1 86.75 118 THR B C 1
ATOM 2007 O O . THR B 1 118 ? -20.484 2.078 -0.047 1 86.75 118 THR B O 1
ATOM 2010 N N . TYR B 1 119 ? -20.625 -0.131 0.216 1 83.56 119 TYR B N 1
ATOM 2011 C CA . TYR B 1 119 ? -21.375 -0.124 1.466 1 83.56 119 TYR B CA 1
ATOM 2012 C C . TYR B 1 119 ? -20.516 0.404 2.613 1 83.56 119 TYR B C 1
ATOM 2014 O O . TYR B 1 119 ? -21.031 1.039 3.537 1 83.56 119 TYR B O 1
ATOM 2022 N N . GLU B 1 120 ? -19.297 -0.098 2.783 1 76.38 120 GLU B N 1
ATOM 2023 C CA . GLU B 1 120 ? -18.438 0.281 3.902 1 76.38 120 GLU B CA 1
ATOM 2024 C C . GLU B 1 120 ? -18.016 1.744 3.801 1 76.38 120 GLU B C 1
ATOM 2026 O O . GLU B 1 120 ? -17.375 2.273 4.707 1 76.38 120 GLU B O 1
ATOM 2031 N N . GLY B 1 121 ? -18.828 2.504 3.031 1 63.94 121 GLY B N 1
ATOM 2032 C CA . GLY B 1 121 ? -18.562 3.914 2.809 1 63.94 121 GLY B CA 1
ATOM 2033 C C . GLY B 1 121 ? -17.531 4.16 1.719 1 63.94 121 GLY B C 1
ATOM 2034 O O . GLY B 1 121 ? -16.672 3.316 1.468 1 63.94 121 GLY B O 1
ATOM 2035 N N . THR B 1 122 ? -17.953 4.98 0.952 1 61.69 122 THR B N 1
ATOM 2036 C CA . THR B 1 122 ? -17.078 5.281 -0.177 1 61.69 122 THR B CA 1
ATOM 2037 C C . THR B 1 122 ? -15.633 5.465 0.29 1 61.69 122 THR B C 1
ATOM 2039 O O . THR B 1 122 ? -15.391 5.91 1.414 1 61.69 122 THR B O 1
ATOM 2042 N N . HIS B 1 123 ? -14.727 4.645 -0.099 1 66.56 123 HIS B N 1
ATOM 2043 C CA . HIS B 1 123 ? -13.297 4.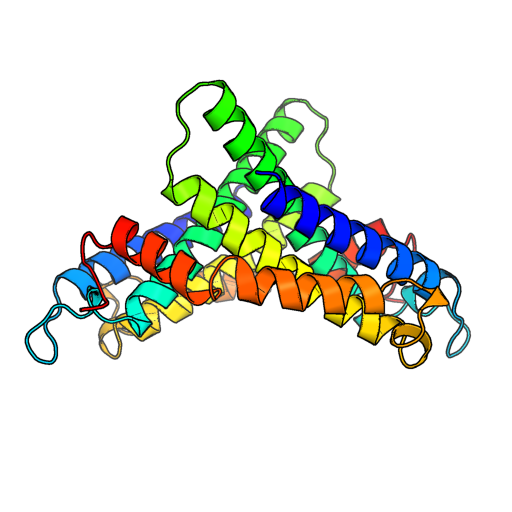902 0.049 1 66.56 123 HIS B CA 1
ATOM 2044 C C . HIS B 1 123 ? -13.039 6.344 0.465 1 66.56 123 HIS B C 1
ATOM 2046 O O . HIS B 1 123 ? -12.148 6.613 1.274 1 66.56 123 HIS B O 1
ATOM 2052 N N . ASP B 1 124 ? -14.055 7.016 0.372 1 79.25 124 ASP B N 1
ATOM 2053 C CA . ASP B 1 124 ? -13.859 8.445 0.584 1 79.25 124 ASP B CA 1
ATOM 2054 C C . ASP B 1 124 ? -14.203 8.844 2.02 1 79.25 124 ASP B C 1
ATOM 2056 O O . ASP B 1 124 ? -13.57 9.727 2.594 1 79.25 124 ASP B O 1
ATOM 2060 N N . ILE B 1 125 ? -15.094 8.07 2.629 1 86.19 125 ILE B N 1
ATOM 2061 C CA . ILE B 1 125 ? -15.477 8.422 3.994 1 86.19 125 ILE B CA 1
ATOM 2062 C C . ILE B 1 125 ? -14.328 8.094 4.945 1 86.19 125 ILE B C 1
ATOM 2064 O O . ILE B 1 125 ? -13.961 8.914 5.793 1 86.19 125 ILE B O 1
ATOM 2068 N N . HIS B 1 126 ? -13.75 6.93 4.77 1 92.19 126 HIS B N 1
ATOM 2069 C CA . HIS B 1 126 ? -12.633 6.551 5.617 1 92.19 126 HIS B CA 1
ATOM 2070 C C . HIS B 1 126 ? -11.438 7.477 5.402 1 92.19 126 HIS B C 1
ATOM 2072 O O . HIS B 1 126 ? -10.688 7.754 6.34 1 92.19 126 HIS B O 1
ATOM 2078 N N . ALA B 1 127 ? -11.297 7.953 4.211 1 91.94 127 ALA B N 1
ATOM 2079 C CA . ALA B 1 127 ? -10.234 8.914 3.932 1 91.94 127 ALA B CA 1
ATOM 2080 C C . ALA B 1 127 ? -10.453 10.219 4.699 1 91.94 127 ALA B C 1
ATOM 2082 O O . ALA B 1 127 ? -9.5 10.789 5.238 1 91.94 127 ALA B O 1
ATOM 2083 N N . LEU B 1 128 ? -11.695 10.656 4.812 1 91.38 128 LEU B N 1
ATOM 2084 C CA . LEU B 1 128 ? -11.992 11.898 5.516 1 91.38 128 LEU B CA 1
ATOM 2085 C C . LEU B 1 128 ? -11.852 11.719 7.023 1 91.38 128 LEU B C 1
ATOM 2087 O O . LEU B 1 128 ? -11.422 12.633 7.727 1 91.38 128 LEU B O 1
ATOM 2091 N N . ILE B 1 129 ? -12.211 10.531 7.488 1 92.81 129 ILE B N 1
ATOM 2092 C CA . ILE B 1 129 ? -11.984 10.211 8.891 1 92.81 129 ILE B CA 1
ATOM 2093 C C . ILE B 1 129 ? -10.492 10.312 9.211 1 92.81 129 ILE B C 1
ATOM 2095 O O . ILE B 1 129 ? -10.102 10.953 10.195 1 92.81 129 ILE B O 1
ATOM 2099 N N . LEU B 1 130 ? -9.711 9.758 8.391 1 95.5 130 LEU B N 1
ATOM 2100 C CA . LEU B 1 130 ? -8.266 9.773 8.594 1 95.5 130 LEU B CA 1
ATOM 2101 C C . LEU B 1 130 ? -7.699 11.172 8.391 1 95.5 130 LEU B C 1
ATOM 2103 O O . LEU B 1 130 ? -6.816 11.602 9.141 1 95.5 130 LEU B O 1
ATOM 2107 N N . GLY B 1 131 ? -8.195 11.805 7.375 1 96 131 GLY B N 1
ATOM 2108 C CA . GLY B 1 131 ? -7.789 13.188 7.152 1 96 131 GLY B CA 1
ATOM 2109 C C . GLY B 1 131 ? -8.039 14.078 8.352 1 96 131 GLY B C 1
ATOM 2110 O O . GLY B 1 131 ? -7.18 14.875 8.734 1 96 131 GLY B O 1
ATOM 2111 N N . ARG B 1 132 ? -9.211 13.922 8.953 1 95.88 132 ARG B N 1
ATOM 2112 C CA . ARG B 1 132 ? -9.555 14.688 10.148 1 95.88 132 ARG B CA 1
ATOM 2113 C C . ARG B 1 132 ? -8.625 14.336 11.305 1 95.88 132 ARG B C 1
ATOM 2115 O O . ARG B 1 132 ? -8.18 15.219 12.039 1 95.88 132 ARG B O 1
ATOM 2122 N N . ALA B 1 133 ? -8.367 13.086 11.414 1 96 133 ALA B N 1
ATOM 2123 C CA . ALA B 1 133 ? -7.5 12.641 12.5 1 96 133 ALA B CA 1
ATOM 2124 C C . ALA B 1 133 ? -6.102 13.242 12.359 1 96 133 ALA B C 1
ATOM 2126 O O . ALA B 1 133 ? -5.457 13.57 13.359 1 96 133 ALA B O 1
ATOM 2127 N N . VAL B 1 134 ? -5.656 13.414 11.18 1 96.69 134 VAL B N 1
ATOM 2128 C CA . VAL B 1 134 ? -4.297 13.859 10.891 1 96.69 134 VAL B CA 1
ATOM 2129 C C . VAL B 1 134 ? -4.223 15.383 10.977 1 96.69 134 VAL B C 1
ATOM 2131 O O . VAL B 1 134 ? -3.207 15.938 11.398 1 96.69 134 VAL B O 1
ATOM 2134 N N . THR B 1 135 ? -5.273 16.078 10.625 1 96.75 135 THR B N 1
ATOM 2135 C CA . THR B 1 135 ? -5.199 17.531 10.492 1 96.75 135 THR B CA 1
ATOM 2136 C C . THR B 1 135 ? -5.883 18.219 11.664 1 96.75 135 THR B C 1
ATOM 2138 O O . THR B 1 135 ? -5.645 19.406 11.922 1 96.75 135 THR B O 1
ATOM 2141 N N . GLY B 1 136 ? -6.797 17.516 12.344 1 96.19 136 GLY B N 1
ATOM 2142 C CA . GLY B 1 136 ? -7.609 18.109 13.406 1 96.19 136 GLY B CA 1
ATOM 2143 C C . GLY B 1 136 ? -8.742 18.969 12.875 1 96.19 136 GLY B C 1
ATOM 2144 O O . GLY B 1 136 ? -9.375 19.703 13.641 1 96.19 136 GLY B O 1
ATOM 2145 N N . LEU B 1 137 ? -8.953 18.844 11.5 1 95.69 137 LEU B N 1
ATOM 2146 C CA . LEU B 1 137 ? -9.93 19.719 10.867 1 95.69 137 LEU B CA 1
ATOM 2147 C C . LEU B 1 137 ? -10.969 18.906 10.102 1 95.69 137 LEU B C 1
ATOM 2149 O O . LEU B 1 137 ? -10.633 17.891 9.461 1 95.69 137 LEU B O 1
ATOM 2153 N N . GLN B 1 138 ? -12.227 19.312 10.172 1 92.31 138 GLN B N 1
ATOM 2154 C CA . GLN B 1 138 ? -13.297 18.688 9.406 1 92.31 138 GLN B CA 1
ATOM 2155 C C . GLN B 1 138 ? -13.375 19.266 7.992 1 92.31 138 GLN B C 1
ATOM 2157 O O . GLN B 1 138 ? -13.461 20.484 7.82 1 92.31 138 GLN B O 1
ATOM 2162 N N . ALA B 1 139 ? -13.266 18.422 7.062 1 89.06 139 ALA B N 1
ATOM 2163 C CA . ALA B 1 139 ? -13.242 18.891 5.68 1 89.06 139 ALA B CA 1
ATOM 2164 C C . ALA B 1 139 ? -14.648 18.906 5.082 1 89.06 139 ALA B C 1
ATOM 2166 O O . ALA B 1 139 ? -14.828 19.281 3.922 1 89.06 139 ALA B O 1
ATOM 2167 N N . PHE B 1 140 ? -15.578 18.359 5.656 1 75.81 140 PHE B N 1
ATOM 2168 C CA . PHE B 1 140 ? -16.938 18.422 5.137 1 75.81 140 PHE B CA 1
ATOM 2169 C C . PHE B 1 140 ? -17.875 19.109 6.129 1 75.81 140 PHE B C 1
ATOM 2171 O O . PHE B 1 140 ? -17.625 19.094 7.336 1 75.81 140 PHE B O 1
ATOM 2178 N N . GLN B 1 141 ? -18.656 20.172 5.57 1 60.97 14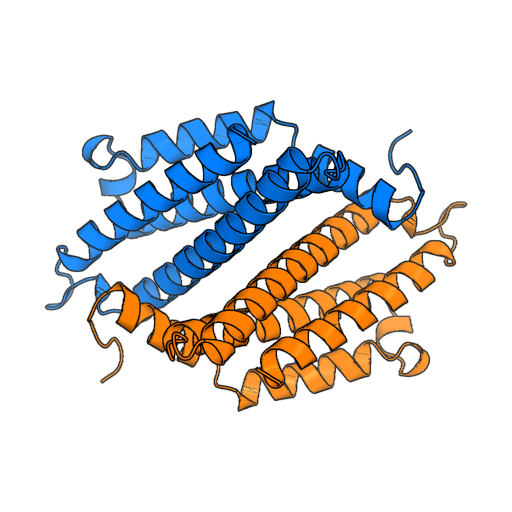1 GLN B N 1
ATOM 2179 C CA . GLN B 1 141 ? -19.703 20.844 6.336 1 60.97 141 GLN B CA 1
ATOM 2180 C C . GLN B 1 141 ? -21 20.047 6.312 1 60.97 141 GLN B C 1
ATOM 2182 O O . GLN B 1 141 ? -21.281 19.312 5.352 1 60.97 141 GLN B O 1
#

pLDDT: mean 94.73, std 6.74, range [60.44, 98.81]

Secondary structure (DSSP, 8-state):
-HHHHHHHHHHHHHHHHHHHHHHH-EETTEEGGGSHHHHHHHHHHHHHHHHHHHHHHHHHHHHHTT---HHHHHHHHHHHHHHHHHHHHHHHHHHGGGGGSGGGSHHHHHHHHHHHHHHT--HHHHHHHHHHHHHS-----/-HHHHHHHHHHHHHHHHHHHHHHH-EETTEEGGGSHHHHHHHHHHHHHHHHHHHHHHHHHHHHHTT---HHHHHHHHHHHHHHHHHHHHHHHHHHGGGGGSGGGSHHHHHHHHHHHHHHT--HHHHHHHHHHHHHS-----

Nearest PDB structures (foldseek):
  2r0n-assembly1_A  TM=9.873E-01  e=3.543E-13  Homo sapiens
  2r0m-assembly1_A  TM=9.876E-01  e=4.105E-13  Homo sapiens
  2eba-assembly2_I  TM=9.835E-01  e=3.246E-11  Thermus thermophilus HB8
  3sf6-assembly1_A  TM=9.858E-01  e=7.161E-10  Mycolicibacterium smegmatis MC2 155
  1ukw-assembly1_A  TM=9.574E-01  e=1.243E-07  Thermus thermophilus

InterPro domains:
  IPR006089 Acyl-CoA dehydrogenase, conserved site [PS00073] (93-112)
  IPR009075 Acyl-CoA dehydrogenase/oxidase, C-terminal [PF00441] (2-134)
  IPR036250 Acyl-CoA dehydrogenase-like, C-terminal [SSF47203] (2-139)
  IPR052033 Glutaryl-CoA dehydrogenase [PTHR42807] (1-141)